Protein AF-A0A8E2DY77-F1 (afdb_monomer_lite)

InterPro domains:
  IPR009311 Interferon alpha-inducible protein IFI6/IFI27-like [PF06140] (133-188)
  IPR038213 IFI6/IFI27-like domain superfamily [G3DSA:6.10.110.10] (126-194)

pLDDT: mean 71.58, std 19.57, range [28.53, 94.88]

Radius of gyration: 19.12 Å; chains: 1; bounding box: 60×52×36 Å

Structure (mmCIF, N/CA/C/O backbone):
data_AF-A0A8E2DY77-F1
#
_entry.id   AF-A0A8E2DY77-F1
#
loop_
_atom_site.group_PDB
_atom_site.id
_atom_site.type_symbol
_atom_site.label_atom_id
_atom_site.label_alt_id
_atom_site.label_comp_id
_atom_site.label_asym_id
_atom_site.label_entity_id
_atom_site.label_seq_id
_atom_site.pdbx_PDB_ins_code
_atom_site.Cartn_x
_atom_site.Cartn_y
_atom_site.Cartn_z
_atom_site.occupancy
_atom_site.B_iso_or_equiv
_atom_site.auth_seq_id
_atom_site.auth_comp_id
_atom_site.auth_asym_id
_atom_site.auth_atom_id
_atom_site.pdbx_PDB_model_num
ATOM 1 N N . MET A 1 1 ? -25.805 0.397 11.098 1.00 33.66 1 MET A N 1
ATOM 2 C CA . MET A 1 1 ? -24.638 0.841 10.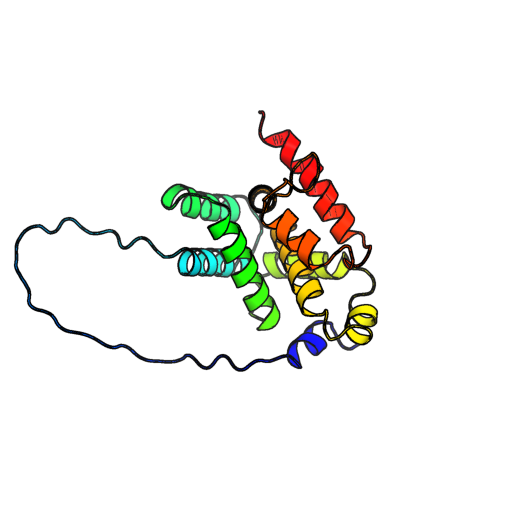315 1.00 33.66 1 MET A CA 1
ATOM 3 C C . MET A 1 1 ? -23.672 -0.316 10.321 1.00 33.66 1 MET A C 1
ATOM 5 O O . MET A 1 1 ? -22.969 -0.509 11.301 1.00 33.66 1 MET A O 1
ATOM 9 N N . THR A 1 2 ? -23.798 -1.162 9.309 1.00 37.53 2 THR A N 1
ATOM 10 C CA . THR A 1 2 ? -22.956 -2.335 9.079 1.00 37.53 2 THR A CA 1
ATOM 11 C C . THR A 1 2 ? -21.712 -1.793 8.395 1.00 37.53 2 THR A C 1
ATOM 13 O O . THR A 1 2 ? -21.824 -1.198 7.332 1.00 37.53 2 THR A O 1
ATOM 16 N N . THR A 1 3 ? -20.567 -1.849 9.060 1.00 46.88 3 THR A N 1
ATOM 17 C CA . THR A 1 3 ? -19.340 -1.231 8.545 1.00 46.88 3 THR A CA 1
ATOM 18 C C . THR A 1 3 ? -18.788 -2.075 7.398 1.00 46.88 3 THR A C 1
ATOM 20 O O . THR A 1 3 ? -19.007 -3.280 7.364 1.00 46.88 3 THR A O 1
ATOM 23 N N . PHE A 1 4 ? -18.028 -1.499 6.464 1.00 51.38 4 PHE A N 1
ATOM 24 C CA . PHE A 1 4 ? -17.348 -2.259 5.396 1.00 51.38 4 PHE A CA 1
ATOM 25 C C . PHE A 1 4 ? -16.535 -3.471 5.916 1.00 51.38 4 PHE A C 1
ATOM 27 O O . PHE A 1 4 ? -16.404 -4.482 5.229 1.00 51.38 4 PHE A O 1
ATOM 34 N N . SER A 1 5 ? -16.071 -3.413 7.171 1.00 53.25 5 SER A N 1
ATOM 35 C CA . SER A 1 5 ? -15.454 -4.542 7.884 1.00 53.25 5 SER A CA 1
ATOM 36 C C . SER A 1 5 ? -16.366 -5.775 7.984 1.00 53.25 5 SER A C 1
ATOM 38 O O . SER A 1 5 ? -15.890 -6.905 7.899 1.00 53.25 5 SER A O 1
ATOM 40 N N . ASP A 1 6 ? -17.676 -5.575 8.125 1.00 51.44 6 ASP A N 1
ATOM 41 C CA . ASP A 1 6 ? -18.674 -6.642 8.235 1.00 51.44 6 ASP A CA 1
ATOM 42 C C . ASP A 1 6 ? -18.898 -7.351 6.885 1.00 51.44 6 ASP A C 1
ATOM 44 O O . ASP A 1 6 ? -19.174 -8.550 6.849 1.00 51.44 6 ASP A O 1
ATOM 48 N N . PHE A 1 7 ? -18.715 -6.638 5.765 1.00 50.41 7 PHE A N 1
ATOM 49 C CA . PHE A 1 7 ? -18.768 -7.219 4.417 1.00 50.41 7 PHE A CA 1
ATOM 50 C C . PHE A 1 7 ? -17.548 -8.096 4.114 1.00 50.41 7 PHE A C 1
ATOM 52 O O . PHE A 1 7 ? -17.691 -9.157 3.505 1.00 50.41 7 PHE A O 1
ATOM 59 N N . LEU A 1 8 ? -16.356 -7.699 4.572 1.00 53.34 8 LEU A N 1
ATOM 60 C CA . LEU A 1 8 ? -15.131 -8.488 4.392 1.00 53.34 8 LEU A CA 1
ATOM 61 C C . LEU A 1 8 ? -15.169 -9.806 5.182 1.00 53.34 8 LEU A C 1
ATOM 63 O O . LEU A 1 8 ? -14.699 -10.832 4.690 1.00 53.34 8 LEU A O 1
ATOM 67 N N . SER A 1 9 ? -15.807 -9.806 6.358 1.00 49.22 9 SER A N 1
ATOM 68 C CA . SER A 1 9 ? -15.923 -10.981 7.234 1.00 49.22 9 SER A CA 1
ATOM 69 C C . SER A 1 9 ? -16.690 -12.159 6.602 1.00 49.22 9 SER A C 1
ATOM 71 O O . SER A 1 9 ? -16.440 -13.314 6.945 1.00 49.22 9 SER A O 1
ATOM 73 N N . CYS A 1 10 ? -17.576 -11.908 5.629 1.00 43.25 10 CYS A N 1
ATOM 74 C CA . CYS A 1 10 ? -18.311 -12.972 4.929 1.00 43.25 10 CYS A CA 1
ATOM 75 C C . CYS A 1 10 ? -17.492 -13.704 3.848 1.00 43.25 10 CYS A C 1
ATOM 77 O O . CYS A 1 10 ? -17.900 -14.781 3.414 1.00 43.25 10 CYS A O 1
ATOM 79 N N . CYS A 1 11 ? -16.341 -13.171 3.425 1.00 45.47 11 CYS A N 1
ATOM 80 C CA . CYS A 1 11 ? -15.548 -13.710 2.310 1.00 45.47 11 CYS A CA 1
ATOM 81 C C . CYS A 1 11 ? -14.351 -14.579 2.743 1.00 45.47 11 CYS A C 1
ATOM 83 O O . CYS A 1 11 ? -13.444 -14.817 1.945 1.00 45.47 11 CYS A O 1
ATOM 85 N N . CYS A 1 12 ? -14.327 -15.068 3.987 1.00 42.56 12 CYS A N 1
ATOM 86 C CA . CYS A 1 12 ? -13.217 -15.854 4.529 1.00 42.56 12 CYS A CA 1
ATOM 87 C C . CYS A 1 12 ? -12.990 -17.175 3.766 1.00 42.56 12 CYS A C 1
ATOM 89 O O . CYS A 1 12 ? -13.587 -18.211 4.068 1.00 42.56 12 CYS A O 1
ATOM 91 N N . ILE A 1 13 ? -12.044 -17.163 2.824 1.00 39.34 13 ILE A N 1
ATOM 92 C CA . ILE A 1 13 ? -11.328 -18.364 2.394 1.00 39.34 13 ILE A CA 1
ATOM 93 C C . ILE A 1 13 ? -10.355 -18.730 3.517 1.00 39.34 13 ILE A C 1
ATOM 95 O O . ILE A 1 13 ? -9.441 -17.985 3.856 1.00 39.34 13 ILE A O 1
ATOM 99 N N . ARG A 1 14 ? -10.589 -19.905 4.099 1.00 36.88 14 ARG A N 1
ATOM 100 C CA . ARG A 1 14 ? -9.765 -20.572 5.108 1.00 36.88 14 ARG A CA 1
ATOM 101 C C . ARG A 1 14 ? -8.331 -20.771 4.594 1.00 36.88 14 ARG A C 1
ATOM 103 O O . ARG A 1 14 ? -8.101 -21.680 3.800 1.00 36.88 14 ARG A O 1
ATOM 110 N N . SER A 1 15 ? -7.368 -19.978 5.066 1.00 32.72 15 SER A N 1
ATOM 111 C CA . SER A 1 15 ? -5.942 -20.309 4.958 1.00 32.72 15 SER A CA 1
ATOM 112 C C . SER A 1 15 ? -5.518 -21.101 6.195 1.00 32.72 15 SER A C 1
ATOM 114 O O . SER A 1 15 ? -5.228 -20.577 7.266 1.00 32.72 15 SER A O 1
ATOM 116 N N . ASP A 1 16 ? -5.537 -22.420 6.047 1.00 38.47 16 ASP A N 1
ATOM 117 C CA . ASP A 1 16 ? -4.880 -23.340 6.965 1.00 38.47 16 ASP A CA 1
ATOM 118 C C . ASP A 1 16 ? -3.404 -23.414 6.556 1.00 38.47 16 ASP A C 1
ATOM 120 O O . ASP A 1 16 ? -3.089 -23.994 5.517 1.00 38.47 16 ASP A O 1
ATOM 124 N N . GLN A 1 17 ? -2.499 -22.792 7.315 1.00 32.88 17 GLN A N 1
ATOM 125 C CA . GLN A 1 17 ? -1.094 -23.202 7.284 1.00 32.88 17 GLN A CA 1
ATOM 126 C C . GLN A 1 17 ? -0.360 -22.846 8.576 1.00 32.88 17 GLN A C 1
ATOM 128 O O . GLN A 1 17 ? 0.530 -22.003 8.635 1.00 32.88 17 GLN A O 1
ATOM 133 N N . SER A 1 18 ? -0.722 -23.577 9.629 1.00 31.59 18 SER A N 1
ATOM 134 C CA . SER A 1 18 ? 0.210 -23.883 10.708 1.00 31.59 18 SER A CA 1
ATOM 135 C C . SER A 1 18 ? 0.839 -25.253 10.452 1.00 31.59 18 SER A C 1
ATOM 137 O O . SER A 1 18 ? 0.143 -26.249 10.258 1.00 31.59 18 SER A O 1
ATOM 139 N N . SER A 1 19 ? 2.170 -25.290 10.537 1.00 34.38 19 SER A N 1
ATOM 140 C CA . SER A 1 19 ? 3.053 -26.460 10.647 1.00 34.38 19 SER A CA 1
ATOM 141 C C . SER A 1 19 ? 3.366 -27.264 9.370 1.00 34.38 19 SER A C 1
ATOM 143 O O . SER A 1 19 ? 2.538 -27.988 8.825 1.00 34.38 19 SER A O 1
ATOM 145 N N . ARG A 1 20 ? 4.650 -27.287 8.985 1.00 28.53 20 ARG A N 1
ATOM 146 C CA . ARG A 1 20 ? 5.575 -28.364 9.392 1.00 28.53 20 ARG A CA 1
ATOM 147 C C . ARG A 1 20 ? 6.992 -28.112 8.875 1.00 28.53 20 ARG A C 1
ATOM 149 O O . ARG A 1 20 ? 7.257 -28.138 7.678 1.00 28.53 20 ARG A O 1
ATOM 156 N N . LEU A 1 21 ? 7.896 -27.961 9.841 1.00 39.06 21 LEU A N 1
ATOM 157 C CA . LEU A 1 21 ? 9.303 -28.329 9.748 1.00 39.06 21 LEU A CA 1
ATOM 158 C C . LEU A 1 21 ? 9.450 -29.674 9.018 1.00 39.06 21 LEU A C 1
ATOM 160 O O . LEU A 1 21 ? 8.839 -30.666 9.415 1.00 39.06 21 LEU A O 1
ATOM 164 N N . SER A 1 22 ? 10.294 -29.716 7.993 1.00 33.00 22 SER A N 1
ATOM 165 C CA . SER A 1 22 ? 10.922 -30.958 7.554 1.00 33.00 22 SER A CA 1
ATOM 166 C C . SER A 1 22 ? 12.407 -30.695 7.390 1.00 33.00 22 SER A C 1
ATOM 168 O O . SER A 1 22 ? 12.883 -30.329 6.318 1.00 33.00 22 SER A O 1
ATOM 170 N N . GLU A 1 23 ? 13.131 -30.925 8.481 1.00 41.00 23 GLU A N 1
ATOM 171 C CA . GLU A 1 23 ? 14.551 -31.240 8.455 1.00 41.00 23 GLU A CA 1
ATOM 172 C C . GLU A 1 23 ? 14.805 -32.318 7.390 1.00 41.00 23 GLU A C 1
ATOM 174 O O . GLU A 1 23 ? 14.237 -33.412 7.432 1.00 41.00 23 GLU A O 1
ATOM 179 N N . LYS A 1 24 ? 15.670 -32.021 6.420 1.00 33.97 24 LYS A N 1
ATOM 180 C CA . LYS A 1 24 ? 16.384 -33.051 5.667 1.00 33.97 24 LYS A CA 1
ATOM 181 C C . LYS A 1 24 ? 17.874 -32.828 5.854 1.00 33.97 24 LYS A C 1
ATOM 183 O O . LYS A 1 24 ? 18.514 -32.031 5.183 1.00 33.97 24 LYS A O 1
ATOM 188 N N . HIS A 1 25 ? 18.365 -33.567 6.837 1.00 37.06 25 HIS A N 1
ATOM 189 C CA . HIS A 1 25 ? 19.749 -33.871 7.140 1.00 37.06 25 HIS A CA 1
ATOM 190 C C . HIS A 1 25 ? 20.541 -34.240 5.872 1.00 37.06 25 HIS A C 1
ATOM 192 O O . HIS A 1 25 ? 20.215 -35.230 5.213 1.00 37.06 25 HIS A O 1
ATOM 198 N N . LEU A 1 26 ? 21.608 -33.494 5.557 1.00 29.50 26 LEU A N 1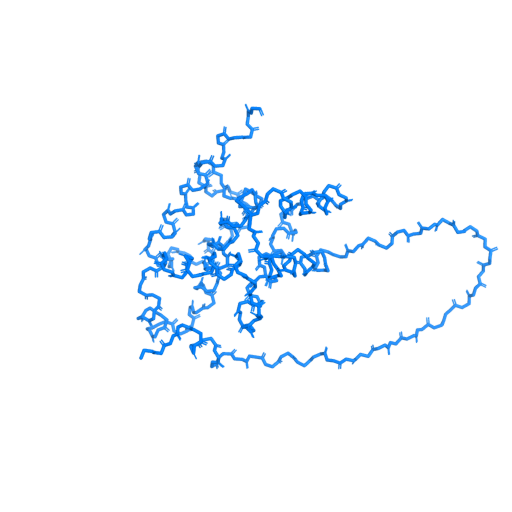
ATOM 199 C CA . LEU A 1 26 ? 22.654 -33.980 4.658 1.00 29.50 26 LEU A CA 1
ATOM 200 C C . LEU A 1 26 ? 24.052 -33.490 5.077 1.00 29.50 26 LEU A C 1
ATOM 202 O O . LEU A 1 26 ? 24.379 -32.313 4.990 1.00 29.50 26 LEU A O 1
ATOM 206 N N . SER A 1 27 ? 24.825 -34.467 5.559 1.00 34.84 27 SER A N 1
ATOM 207 C CA . SER A 1 27 ? 26.284 -34.602 5.687 1.00 34.84 27 SER A CA 1
ATOM 208 C C . SER A 1 27 ? 27.171 -33.357 5.523 1.00 34.84 27 SER A C 1
ATOM 210 O O . SER A 1 27 ? 27.363 -32.833 4.429 1.00 34.84 27 SER A O 1
ATOM 212 N N . ILE A 1 28 ? 27.838 -33.007 6.624 1.00 35.06 28 ILE A N 1
ATOM 213 C CA . ILE A 1 28 ? 28.870 -31.972 6.758 1.00 35.06 28 ILE A CA 1
ATOM 214 C C . ILE A 1 28 ? 30.117 -32.320 5.927 1.00 35.06 28 ILE A C 1
ATOM 216 O O . ILE A 1 28 ? 30.653 -33.422 6.041 1.00 35.06 28 ILE A O 1
ATOM 220 N N . ASN A 1 29 ? 30.624 -31.347 5.166 1.00 42.94 29 ASN A N 1
ATOM 221 C CA . ASN A 1 29 ? 31.997 -31.316 4.657 1.00 42.94 29 ASN A CA 1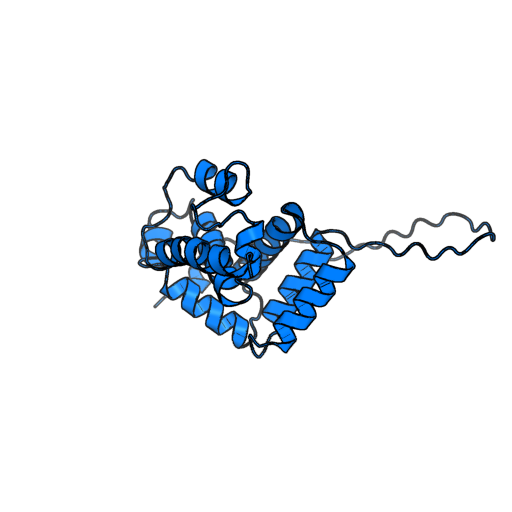
ATOM 222 C C . ASN A 1 29 ? 32.628 -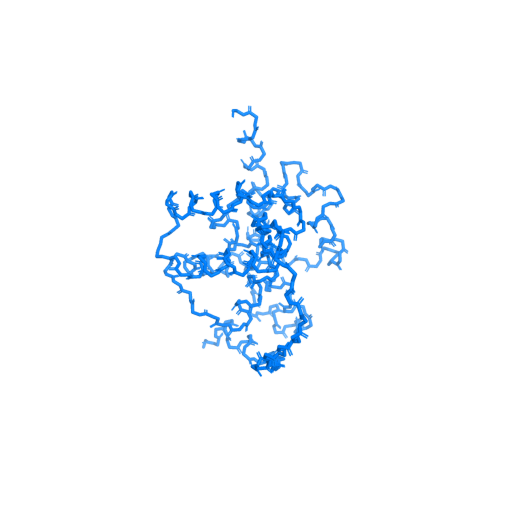29.978 5.111 1.00 42.94 29 ASN A C 1
ATOM 224 O O . ASN A 1 29 ? 32.084 -28.926 4.767 1.00 42.94 29 ASN A O 1
ATOM 228 N N . PRO A 1 30 ? 33.690 -29.959 5.942 1.00 49.06 30 PRO A N 1
ATOM 229 C CA . PRO A 1 30 ? 34.173 -28.733 6.566 1.00 49.06 30 PRO A CA 1
ATOM 230 C C . PRO A 1 30 ? 35.216 -28.061 5.668 1.00 49.06 30 PRO A C 1
ATOM 232 O O . PRO A 1 30 ? 36.402 -28.373 5.723 1.00 49.06 30 PRO A O 1
ATOM 235 N N . GLY A 1 31 ? 34.782 -27.121 4.834 1.00 40.44 31 GLY A N 1
ATOM 236 C CA . GLY A 1 31 ? 35.699 -26.319 4.029 1.00 40.44 31 GLY A CA 1
ATOM 237 C C . GLY A 1 31 ? 34.995 -25.141 3.372 1.00 40.44 31 GLY A C 1
ATOM 238 O O . GLY A 1 31 ? 34.256 -25.338 2.417 1.00 40.44 31 GLY A O 1
ATOM 239 N N . HIS A 1 32 ? 35.281 -23.937 3.877 1.00 34.97 32 HIS A N 1
ATOM 240 C CA . HIS A 1 32 ? 34.780 -22.622 3.444 1.00 34.97 32 HIS A CA 1
ATOM 241 C C . HIS A 1 32 ? 33.376 -22.231 3.932 1.00 34.97 32 HIS A C 1
ATOM 243 O O . HIS A 1 32 ? 32.389 -22.326 3.211 1.00 34.97 32 HIS A O 1
ATOM 249 N N . TYR A 1 33 ? 33.302 -21.652 5.134 1.00 35.53 33 TYR A N 1
ATOM 250 C CA . TYR A 1 33 ? 32.199 -20.762 5.508 1.00 35.53 33 TYR A CA 1
ATOM 251 C C . TYR A 1 33 ? 32.374 -19.408 4.799 1.00 35.53 33 TYR A C 1
ATOM 253 O O . TYR A 1 33 ? 32.808 -18.420 5.382 1.00 35.53 33 TYR A O 1
ATOM 261 N N . ALA A 1 34 ? 32.026 -19.351 3.516 1.00 39.44 34 ALA A N 1
ATOM 262 C CA . ALA A 1 34 ? 31.434 -18.122 3.010 1.00 39.44 34 ALA A CA 1
ATOM 263 C C . ALA A 1 34 ? 30.009 -18.097 3.571 1.00 39.44 34 ALA A C 1
ATOM 265 O O . ALA A 1 34 ? 29.226 -19.007 3.302 1.00 39.44 34 ALA A O 1
ATOM 266 N N . THR A 1 35 ? 29.686 -17.122 4.416 1.00 37.53 35 THR A N 1
ATOM 267 C CA . THR A 1 35 ? 28.312 -16.907 4.874 1.00 37.53 35 THR A CA 1
ATOM 268 C C . THR A 1 35 ? 27.453 -16.627 3.644 1.00 37.53 35 THR A C 1
ATOM 270 O O . THR A 1 35 ? 27.500 -15.525 3.101 1.00 37.53 35 THR A O 1
ATOM 273 N N . TYR A 1 36 ? 26.709 -17.625 3.167 1.00 37.38 36 TYR A N 1
ATOM 274 C CA . TYR A 1 36 ? 25.617 -17.397 2.232 1.00 37.38 36 TYR A CA 1
ATOM 275 C C . TYR A 1 36 ? 24.595 -16.571 3.012 1.00 37.38 36 TYR A C 1
ATOM 277 O O . TYR A 1 36 ? 23.922 -17.102 3.894 1.00 37.38 36 TYR A O 1
ATOM 285 N N . GLN A 1 37 ? 24.571 -15.251 2.797 1.00 45.44 37 GLN A N 1
ATOM 286 C CA . GLN A 1 37 ? 23.423 -14.469 3.229 1.00 45.44 37 GLN A CA 1
ATOM 287 C C . GLN A 1 37 ? 22.247 -15.021 2.437 1.00 45.44 37 GLN A C 1
ATOM 289 O O . GLN A 1 37 ? 22.172 -14.839 1.225 1.00 45.44 37 GLN A O 1
ATOM 294 N N . ASP A 1 38 ? 21.393 -15.774 3.121 1.00 57.38 38 ASP A N 1
ATOM 295 C CA . ASP A 1 38 ? 20.106 -16.173 2.586 1.00 57.38 38 ASP A CA 1
ATOM 296 C C . ASP A 1 38 ? 19.343 -14.879 2.294 1.00 57.38 38 ASP A C 1
ATOM 298 O O . ASP A 1 38 ? 19.005 -14.117 3.205 1.00 57.38 38 ASP A O 1
ATOM 302 N N . HIS A 1 39 ? 19.225 -14.536 1.014 1.00 65.25 39 HIS A N 1
ATOM 303 C CA . HIS A 1 39 ? 18.515 -13.334 0.615 1.00 65.25 39 HIS A CA 1
ATOM 304 C C . HIS A 1 39 ? 17.020 -13.621 0.773 1.00 65.25 39 HIS A C 1
ATOM 306 O O . HIS A 1 39 ? 16.530 -14.545 0.119 1.00 65.25 39 HIS A O 1
ATOM 312 N N . PRO A 1 40 ? 16.286 -12.851 1.599 1.00 77.00 40 PRO A N 1
ATOM 313 C CA . PRO A 1 40 ? 14.863 -13.072 1.786 1.00 77.00 40 PRO A CA 1
ATOM 314 C C . PRO A 1 40 ? 14.148 -12.993 0.439 1.00 77.00 40 PRO A C 1
ATOM 316 O O . PRO A 1 40 ? 14.443 -12.143 -0.410 1.00 77.00 40 PRO A O 1
ATOM 319 N N . SER A 1 41 ? 13.186 -13.885 0.239 1.00 86.00 41 SER A N 1
ATOM 320 C CA . SER A 1 41 ? 12.310 -13.836 -0.919 1.00 86.00 41 SER A CA 1
ATOM 321 C C . SER A 1 41 ? 11.513 -12.527 -0.927 1.00 86.00 41 SER A C 1
ATOM 323 O O . SER A 1 41 ? 11.262 -11.899 0.102 1.00 86.00 41 SER A O 1
ATOM 325 N N . LYS A 1 42 ? 11.037 -12.115 -2.106 1.00 86.56 42 LYS A N 1
ATOM 326 C CA . LYS A 1 42 ? 10.188 -10.917 -2.234 1.00 86.56 42 LYS A CA 1
ATOM 327 C C . LYS A 1 42 ? 8.908 -10.980 -1.394 1.00 86.56 42 LYS A C 1
ATOM 329 O O . LYS A 1 42 ? 8.403 -9.933 -1.014 1.00 86.56 42 LYS A O 1
ATOM 334 N N . ALA A 1 43 ? 8.387 -12.183 -1.138 1.00 87.44 43 ALA A N 1
ATOM 335 C CA . ALA A 1 43 ? 7.206 -12.382 -0.305 1.00 87.44 43 ALA A CA 1
ATOM 336 C C . ALA A 1 43 ? 7.542 -12.103 1.164 1.00 87.44 43 ALA A C 1
ATOM 338 O O . ALA A 1 43 ? 6.897 -11.269 1.783 1.00 87.44 43 ALA A O 1
ATOM 339 N N . GLU A 1 44 ? 8.633 -12.679 1.671 1.00 88.81 44 GLU A N 1
ATOM 340 C CA . GLU A 1 44 ? 9.101 -12.418 3.039 1.00 88.81 44 GLU A CA 1
ATOM 341 C C . GLU A 1 44 ? 9.464 -10.946 3.248 1.00 88.81 44 GLU A C 1
ATOM 343 O O . GLU A 1 44 ? 9.245 -10.390 4.324 1.00 88.81 44 GLU A O 1
ATOM 348 N N . LEU A 1 45 ? 10.021 -10.294 2.226 1.00 89.38 45 LEU A N 1
ATOM 349 C CA . LEU A 1 45 ? 10.317 -8.867 2.276 1.00 89.38 45 LEU A CA 1
ATOM 350 C C . LEU A 1 45 ? 9.039 -8.016 2.268 1.00 89.38 45 LEU A C 1
ATOM 352 O O . LEU A 1 45 ? 8.953 -7.028 2.995 1.00 89.38 45 LEU A O 1
ATOM 356 N N . ALA A 1 46 ? 8.042 -8.404 1.471 1.00 91.12 46 ALA A N 1
ATOM 357 C CA . ALA A 1 46 ? 6.740 -7.753 1.448 1.00 91.12 46 ALA A CA 1
ATOM 358 C C . ALA A 1 46 ? 6.018 -7.877 2.796 1.00 91.12 46 ALA A C 1
ATOM 360 O O . ALA A 1 46 ? 5.544 -6.867 3.312 1.00 91.12 46 ALA A O 1
ATOM 361 N N . ASP A 1 47 ? 6.017 -9.066 3.397 1.00 92.00 47 ASP A N 1
ATOM 362 C CA . ASP A 1 47 ? 5.413 -9.313 4.708 1.00 92.00 47 ASP A CA 1
ATOM 363 C C . ASP A 1 47 ? 6.098 -8.485 5.800 1.00 92.00 47 ASP A C 1
ATOM 365 O O . ASP A 1 47 ? 5.430 -7.867 6.625 1.00 92.00 47 ASP A O 1
ATOM 369 N N . GLN A 1 48 ? 7.432 -8.376 5.771 1.00 91.12 48 GLN A N 1
ATOM 370 C CA . GLN A 1 48 ? 8.175 -7.507 6.692 1.00 91.12 48 GLN A CA 1
ATOM 371 C C . GLN A 1 48 ? 7.797 -6.029 6.540 1.00 91.12 48 GLN A C 1
ATOM 373 O O . GLN A 1 48 ? 7.638 -5.322 7.538 1.00 91.12 48 GLN A O 1
ATOM 378 N N . ILE A 1 49 ? 7.655 -5.547 5.302 1.00 91.56 49 ILE A N 1
ATOM 379 C CA . ILE A 1 49 ? 7.233 -4.170 5.022 1.00 91.56 49 ILE A CA 1
ATOM 380 C C . ILE A 1 49 ? 5.808 -3.941 5.531 1.00 91.56 49 ILE A C 1
ATOM 382 O O . ILE A 1 49 ? 5.563 -2.956 6.227 1.00 91.56 49 ILE A O 1
ATOM 386 N N . VAL A 1 50 ? 4.878 -4.848 5.229 1.00 94.06 50 VAL A N 1
ATOM 387 C CA . VAL A 1 50 ? 3.481 -4.739 5.666 1.00 94.06 50 VAL A CA 1
ATOM 388 C C . VAL A 1 50 ? 3.373 -4.815 7.185 1.00 94.06 50 VAL A C 1
ATOM 390 O O . VAL A 1 50 ? 2.681 -3.986 7.764 1.00 94.06 50 VAL A O 1
ATOM 393 N N . ALA A 1 51 ? 4.130 -5.687 7.851 1.00 93.19 51 ALA A N 1
ATOM 394 C CA . ALA A 1 51 ? 4.175 -5.748 9.310 1.00 93.19 51 ALA A CA 1
ATOM 395 C C . ALA A 1 51 ? 4.640 -4.420 9.934 1.00 93.19 51 ALA A C 1
ATOM 397 O O . ALA A 1 51 ? 4.046 -3.949 10.904 1.00 93.19 51 ALA A O 1
ATOM 398 N N . LYS A 1 52 ? 5.658 -3.767 9.354 1.00 93.19 52 LYS A N 1
ATOM 399 C CA . LYS A 1 52 ? 6.105 -2.431 9.793 1.00 93.19 52 LYS A CA 1
ATOM 400 C C . LYS A 1 52 ? 5.023 -1.370 9.589 1.00 93.19 52 LYS A C 1
ATOM 402 O O . LYS A 1 52 ? 4.850 -0.514 10.452 1.00 93.19 52 LYS A O 1
ATOM 407 N N . LEU A 1 53 ? 4.299 -1.415 8.468 1.00 92.88 53 LEU A N 1
ATOM 408 C CA . LEU A 1 53 ? 3.185 -0.500 8.201 1.00 92.88 53 LEU A CA 1
ATOM 409 C C . LEU A 1 53 ? 2.040 -0.719 9.196 1.00 92.88 53 LEU A C 1
ATOM 411 O O . LEU A 1 53 ? 1.580 0.247 9.800 1.00 92.88 53 LEU A O 1
ATOM 415 N N . LEU A 1 54 ? 1.627 -1.972 9.406 1.00 92.06 54 LEU A N 1
ATOM 416 C CA . LEU A 1 54 ? 0.580 -2.355 10.351 1.00 92.06 54 LEU A CA 1
ATOM 417 C C . LEU A 1 54 ? 0.932 -1.925 11.775 1.00 92.06 54 LEU A C 1
ATOM 419 O O . LEU A 1 54 ? 0.091 -1.345 12.443 1.00 92.06 54 LEU A O 1
ATOM 423 N N . ALA A 1 55 ? 2.171 -2.121 12.226 1.00 92.62 55 ALA A N 1
ATOM 424 C CA . ALA A 1 55 ? 2.587 -1.770 13.585 1.00 92.62 55 ALA A CA 1
ATOM 425 C C . ALA A 1 55 ? 2.848 -0.266 13.806 1.00 92.62 55 ALA A C 1
ATOM 427 O O . ALA A 1 55 ? 3.124 0.149 14.931 1.00 92.62 55 ALA A O 1
ATOM 428 N N . ALA A 1 56 ? 2.813 0.567 12.762 1.00 91.75 56 ALA A N 1
ATOM 429 C CA . ALA A 1 56 ? 3.257 1.951 12.866 1.00 91.75 56 ALA A CA 1
ATOM 430 C C . ALA A 1 56 ? 2.317 2.830 13.714 1.00 91.75 56 ALA A C 1
ATOM 432 O O . ALA A 1 56 ? 1.155 3.071 13.368 1.00 91.75 56 ALA A O 1
ATOM 433 N N . ASP A 1 57 ? 2.876 3.437 14.764 1.00 88.44 57 ASP A N 1
ATOM 434 C CA . ASP A 1 57 ? 2.207 4.487 15.540 1.00 88.44 57 ASP A CA 1
ATOM 435 C C . ASP A 1 57 ? 2.022 5.773 14.730 1.00 88.44 57 ASP A C 1
ATOM 437 O O . ASP A 1 57 ? 1.003 6.460 14.837 1.00 88.44 57 ASP A O 1
ATOM 441 N N . LYS A 1 58 ? 3.024 6.124 13.917 1.00 87.81 58 LYS A N 1
ATOM 442 C CA . LYS A 1 58 ? 3.061 7.350 13.112 1.00 87.81 58 LYS A CA 1
ATOM 443 C C . LYS A 1 58 ? 3.629 7.070 11.728 1.00 87.81 58 LYS A C 1
ATOM 445 O O . LYS A 1 58 ? 4.571 6.302 11.574 1.00 87.81 58 LYS A O 1
ATOM 450 N N . ASN A 1 59 ? 3.084 7.757 10.726 1.00 86.69 59 ASN A N 1
ATOM 451 C CA . ASN A 1 59 ? 3.671 7.816 9.392 1.00 86.69 59 ASN A CA 1
ATOM 452 C C . ASN A 1 59 ? 4.678 8.975 9.327 1.00 86.69 59 ASN A C 1
ATOM 454 O O . ASN A 1 59 ? 4.357 10.062 8.843 1.00 86.69 59 ASN A O 1
ATOM 458 N N . ASP A 1 60 ? 5.854 8.775 9.917 1.00 85.81 60 ASP A N 1
ATOM 459 C CA . ASP A 1 60 ? 6.883 9.803 10.062 1.00 85.81 60 ASP A CA 1
ATOM 460 C C . ASP A 1 60 ? 8.186 9.460 9.318 1.00 85.81 60 ASP A C 1
ATOM 462 O O . ASP A 1 60 ? 8.302 8.465 8.596 1.00 85.81 60 ASP A O 1
ATOM 466 N N . ALA A 1 61 ? 9.184 10.336 9.455 1.00 85.25 61 ALA A N 1
ATOM 467 C CA . ALA A 1 61 ? 10.475 10.162 8.802 1.00 85.25 61 ALA A CA 1
ATOM 468 C C . ALA A 1 61 ? 11.228 8.907 9.278 1.00 85.25 61 ALA A C 1
ATOM 470 O O . ALA A 1 61 ? 12.049 8.397 8.519 1.00 85.25 61 ALA A O 1
ATOM 471 N N . ILE A 1 62 ? 10.950 8.403 10.488 1.00 86.56 62 ILE A N 1
ATOM 472 C CA . ILE A 1 62 ? 11.597 7.204 11.033 1.00 86.56 62 ILE A CA 1
ATOM 473 C C . ILE A 1 62 ? 11.061 5.978 10.306 1.00 86.56 62 ILE A C 1
ATOM 475 O O . ILE A 1 62 ? 11.852 5.212 9.760 1.00 86.56 62 ILE A O 1
ATOM 479 N N . LEU A 1 63 ? 9.732 5.846 10.216 1.00 87.94 63 LEU A N 1
ATOM 480 C CA . LEU A 1 63 ? 9.108 4.773 9.441 1.00 87.94 63 LEU A CA 1
ATOM 481 C C . LEU A 1 63 ? 9.600 4.806 7.990 1.00 87.94 63 LEU A C 1
ATOM 483 O O . LEU A 1 63 ? 10.007 3.786 7.439 1.00 87.94 63 LEU A O 1
ATOM 487 N N . LYS A 1 64 ? 9.632 5.996 7.379 1.00 85.31 64 LYS A N 1
ATOM 488 C CA . LYS A 1 64 ? 10.127 6.154 6.010 1.00 85.31 64 LYS A CA 1
ATOM 489 C C . LYS A 1 64 ? 11.585 5.703 5.868 1.00 85.31 64 LYS A C 1
ATOM 491 O O . LYS A 1 64 ? 11.892 4.992 4.915 1.00 85.31 64 LYS A O 1
ATOM 496 N N . ALA A 1 65 ? 12.466 6.104 6.782 1.00 83.88 65 ALA A N 1
ATOM 497 C CA . ALA A 1 65 ? 13.881 5.743 6.738 1.00 83.88 65 ALA A CA 1
ATOM 498 C C . ALA A 1 65 ? 14.105 4.237 6.947 1.00 83.88 65 ALA A C 1
ATOM 500 O O . ALA A 1 65 ? 14.931 3.649 6.256 1.00 83.88 65 ALA A O 1
ATOM 501 N N . ASP A 1 66 ? 13.350 3.603 7.845 1.00 85.62 66 ASP A N 1
ATOM 502 C CA . ASP A 1 66 ? 13.409 2.158 8.095 1.00 85.62 66 ASP A CA 1
ATOM 503 C C . ASP A 1 66 ? 12.961 1.350 6.864 1.00 85.62 66 ASP A C 1
ATOM 505 O O . ASP A 1 66 ? 13.655 0.431 6.412 1.00 85.62 66 ASP A O 1
ATOM 509 N N . LEU A 1 67 ? 11.856 1.766 6.236 1.00 86.81 67 LEU A N 1
ATOM 510 C CA . LEU A 1 67 ? 11.410 1.193 4.967 1.00 86.81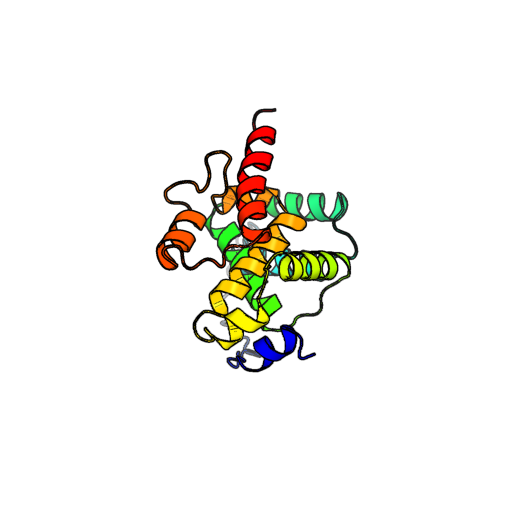 67 LEU A CA 1
ATOM 511 C C . LEU A 1 67 ? 12.469 1.394 3.875 1.00 86.81 67 LEU A C 1
ATOM 513 O O . LEU A 1 67 ? 12.860 0.435 3.218 1.00 86.81 67 LEU A O 1
ATOM 517 N N . GLN A 1 68 ? 13.006 2.606 3.714 1.00 81.25 68 GLN A N 1
ATOM 518 C CA . GLN A 1 68 ? 14.050 2.888 2.721 1.00 81.25 68 GLN A CA 1
ATOM 519 C C . GLN A 1 68 ? 15.344 2.099 2.965 1.00 81.25 68 GLN A C 1
ATOM 521 O O . GLN A 1 68 ? 15.963 1.653 2.004 1.00 81.25 68 GLN A O 1
ATOM 526 N N . SER A 1 69 ? 15.737 1.886 4.221 1.00 82.31 69 SER A N 1
ATOM 527 C CA . SER A 1 69 ? 16.906 1.079 4.593 1.00 82.31 69 SER A CA 1
ATOM 528 C C . SER A 1 69 ? 16.726 -0.389 4.201 1.00 82.31 69 SER A C 1
ATOM 530 O O . SER A 1 69 ? 17.591 -0.982 3.549 1.00 82.31 69 SER A O 1
ATOM 532 N N . THR A 1 70 ? 15.553 -0.949 4.509 1.00 79.88 70 THR A N 1
ATOM 533 C CA . THR A 1 70 ? 15.170 -2.313 4.114 1.00 79.88 70 THR A CA 1
ATOM 534 C C . THR A 1 70 ? 15.305 -2.487 2.598 1.00 79.88 70 THR A C 1
ATOM 536 O O . THR A 1 70 ? 15.843 -3.470 2.101 1.00 79.88 70 THR A O 1
ATOM 539 N N . ILE A 1 71 ? 14.903 -1.469 1.850 1.00 72.94 71 ILE A N 1
ATOM 540 C CA . ILE A 1 71 ? 14.908 -1.472 0.389 1.00 72.94 71 ILE A CA 1
ATOM 541 C C . ILE A 1 71 ? 16.300 -1.301 -0.192 1.00 72.94 71 ILE A C 1
ATOM 543 O O . ILE A 1 71 ? 16.654 -1.990 -1.143 1.00 72.94 71 ILE A O 1
ATOM 547 N N . HIS A 1 72 ? 17.096 -0.392 0.367 1.00 74.75 72 HIS A N 1
ATOM 548 C CA . HIS A 1 72 ? 18.466 -0.176 -0.085 1.00 74.75 72 HIS A CA 1
ATOM 549 C C . HIS A 1 72 ? 19.309 -1.448 0.071 1.00 74.75 72 HIS A C 1
ATOM 551 O O . HIS A 1 72 ? 20.212 -1.694 -0.721 1.00 74.75 72 HIS A O 1
ATOM 557 N N . THR A 1 73 ? 18.966 -2.276 1.059 1.00 76.69 73 THR A N 1
ATOM 558 C CA . THR A 1 73 ? 19.635 -3.549 1.338 1.00 76.69 73 THR A CA 1
ATOM 559 C C . THR A 1 73 ? 19.356 -4.617 0.275 1.00 76.69 73 THR A C 1
ATOM 561 O O . THR A 1 73 ? 20.271 -5.343 -0.105 1.00 76.69 73 THR A O 1
ATOM 564 N N . TYR A 1 74 ? 18.116 -4.722 -0.218 1.00 73.56 74 TYR A N 1
ATOM 565 C CA . TYR A 1 74 ? 17.687 -5.840 -1.078 1.00 73.56 74 TYR A CA 1
ATOM 566 C C . TYR A 1 74 ? 17.346 -5.444 -2.525 1.00 73.56 74 TYR A C 1
ATOM 568 O O . TYR A 1 74 ? 17.176 -6.314 -3.378 1.00 73.56 74 TYR A O 1
ATOM 576 N N . GLY A 1 75 ? 17.292 -4.144 -2.819 1.00 68.50 75 GLY A N 1
ATOM 577 C CA . GLY A 1 75 ? 16.946 -3.596 -4.127 1.00 68.50 75 GLY A CA 1
ATOM 578 C C . GLY A 1 75 ? 15.438 -3.502 -4.364 1.00 68.50 75 GLY A C 1
ATOM 579 O O . GLY A 1 75 ? 14.645 -4.294 -3.856 1.00 68.50 75 GLY A O 1
ATOM 580 N N . TRP A 1 76 ? 15.034 -2.510 -5.163 1.00 74.50 76 TRP A N 1
ATOM 581 C CA . TRP A 1 76 ? 13.636 -2.287 -5.520 1.00 74.50 76 TRP A CA 1
ATOM 582 C C . TRP A 1 76 ? 13.356 -2.640 -6.984 1.00 74.50 76 TRP A C 1
ATOM 584 O O . TRP A 1 76 ? 14.139 -2.292 -7.865 1.00 74.50 76 TRP A O 1
ATOM 594 N N . TYR A 1 77 ? 12.232 -3.312 -7.239 1.00 74.25 77 TYR A N 1
ATOM 595 C CA . TYR A 1 77 ? 11.737 -3.643 -8.578 1.00 74.25 77 TYR A CA 1
ATOM 596 C C . TYR A 1 77 ? 10.222 -3.899 -8.543 1.00 74.25 77 TYR A C 1
ATOM 598 O O . TYR A 1 77 ? 9.664 -4.208 -7.488 1.00 74.25 77 TYR A O 1
ATOM 606 N N . ASP A 1 78 ? 9.553 -3.811 -9.694 1.00 77.75 78 ASP A N 1
ATOM 607 C CA . ASP A 1 78 ? 8.088 -3.892 -9.846 1.00 77.75 78 ASP A CA 1
ATOM 608 C C . ASP A 1 78 ? 7.471 -5.121 -9.158 1.00 77.75 78 ASP A C 1
ATOM 610 O O . ASP A 1 78 ? 6.403 -5.055 -8.550 1.00 77.75 78 ASP A O 1
ATOM 614 N N . GLY A 1 79 ? 8.185 -6.250 -9.192 1.00 83.06 79 GLY A N 1
ATOM 615 C CA . GLY A 1 79 ? 7.760 -7.491 -8.549 1.00 83.06 79 GLY A CA 1
ATOM 616 C C . GLY A 1 79 ? 7.694 -7.416 -7.020 1.00 83.06 79 GLY A C 1
ATOM 617 O O . GLY A 1 79 ? 6.851 -8.090 -6.430 1.00 83.06 79 GLY A O 1
ATOM 618 N N . LEU A 1 80 ? 8.538 -6.604 -6.376 1.00 87.12 80 LEU A N 1
ATOM 619 C CA . LEU A 1 80 ? 8.469 -6.352 -4.935 1.00 87.12 80 LEU A CA 1
ATOM 620 C C . LEU A 1 80 ? 7.321 -5.395 -4.597 1.00 87.12 80 LEU A C 1
ATOM 622 O O . LEU A 1 80 ? 6.591 -5.641 -3.642 1.00 87.12 80 LEU A O 1
ATOM 626 N N . ALA A 1 81 ? 7.103 -4.353 -5.405 1.00 88.00 81 ALA A N 1
ATOM 627 C CA . ALA A 1 81 ? 5.979 -3.434 -5.216 1.00 88.00 81 ALA A CA 1
ATOM 628 C C . ALA A 1 81 ? 4.628 -4.160 -5.306 1.00 88.00 81 ALA A C 1
ATOM 630 O O . ALA A 1 81 ? 3.765 -3.987 -4.445 1.00 88.00 81 ALA A O 1
ATOM 631 N N . ALA A 1 82 ? 4.477 -5.037 -6.302 1.00 88.75 82 ALA A N 1
ATOM 632 C CA . ALA A 1 82 ? 3.298 -5.883 -6.445 1.00 88.75 82 ALA A CA 1
ATOM 633 C C . ALA A 1 82 ? 3.133 -6.860 -5.266 1.00 88.75 82 ALA A C 1
ATOM 635 O O . ALA A 1 82 ? 2.012 -7.087 -4.815 1.00 88.75 82 ALA A O 1
ATOM 636 N N . ALA A 1 83 ? 4.233 -7.413 -4.740 1.00 91.06 83 ALA A N 1
ATOM 637 C CA . ALA A 1 83 ? 4.195 -8.292 -3.570 1.00 91.06 83 ALA A CA 1
ATOM 638 C C . ALA A 1 83 ? 3.761 -7.544 -2.298 1.00 91.06 83 ALA A C 1
ATOM 640 O O . ALA A 1 83 ? 2.930 -8.059 -1.557 1.00 91.06 83 ALA A O 1
ATOM 641 N N . VAL A 1 84 ? 4.250 -6.317 -2.077 1.00 92.62 84 VAL A N 1
ATOM 642 C CA . VAL A 1 84 ? 3.822 -5.459 -0.955 1.00 92.62 84 VAL A CA 1
ATOM 643 C C . VAL A 1 84 ? 2.334 -5.140 -1.046 1.00 92.62 84 VAL A C 1
ATOM 645 O O . VAL A 1 84 ? 1.627 -5.247 -0.047 1.00 92.62 84 VAL A O 1
ATOM 648 N N . LEU A 1 85 ? 1.838 -4.793 -2.236 1.00 92.69 85 LEU A N 1
ATOM 649 C CA . LEU A 1 85 ? 0.409 -4.561 -2.434 1.00 92.69 85 LEU A CA 1
ATOM 650 C C . LEU A 1 85 ? -0.413 -5.823 -2.135 1.00 92.69 85 LEU A C 1
ATOM 652 O O . LEU A 1 85 ? -1.400 -5.739 -1.411 1.00 92.69 85 LEU A O 1
ATOM 656 N N . ALA A 1 86 ? 0.011 -6.990 -2.626 1.00 92.50 86 ALA A N 1
ATOM 657 C CA . ALA A 1 86 ? -0.682 -8.253 -2.373 1.00 92.50 86 ALA A CA 1
ATOM 658 C C . ALA A 1 86 ? -0.702 -8.631 -0.880 1.00 92.50 86 ALA A C 1
ATOM 660 O O . ALA A 1 86 ? -1.740 -9.043 -0.362 1.00 92.50 86 ALA A O 1
ATOM 661 N N . ALA A 1 87 ? 0.421 -8.456 -0.178 1.00 93.56 87 ALA A N 1
ATOM 662 C CA . ALA A 1 87 ? 0.502 -8.673 1.265 1.00 93.56 87 ALA A CA 1
ATOM 663 C C . ALA A 1 87 ? -0.428 -7.710 2.025 1.00 93.56 87 ALA A C 1
ATOM 665 O O . ALA A 1 87 ? -1.155 -8.129 2.924 1.00 93.56 87 ALA A O 1
ATOM 666 N N . LEU A 1 88 ? -0.497 -6.442 1.606 1.00 94.88 88 LEU A N 1
ATOM 667 C CA . LEU A 1 88 ? -1.383 -5.451 2.214 1.00 94.88 88 LEU A CA 1
ATOM 668 C C . LEU A 1 88 ? -2.865 -5.773 1.991 1.00 94.88 88 LEU A C 1
ATOM 670 O O . LEU A 1 88 ? -3.666 -5.669 2.916 1.00 94.88 88 LEU A O 1
ATOM 674 N N . GLU A 1 89 ? -3.243 -6.185 0.780 1.00 93.00 89 GLU A N 1
ATOM 675 C CA . GLU A 1 89 ? -4.608 -6.633 0.498 1.00 93.00 89 GLU A CA 1
ATOM 676 C C . GLU A 1 89 ? -5.010 -7.814 1.381 1.00 93.00 89 GLU A C 1
ATOM 678 O O . GLU A 1 89 ? -6.144 -7.864 1.857 1.00 93.00 89 GLU A O 1
ATOM 683 N N . ASN A 1 90 ? -4.098 -8.766 1.591 1.00 92.62 90 ASN A N 1
ATOM 684 C CA . ASN A 1 90 ? -4.347 -9.912 2.457 1.00 92.62 90 ASN A CA 1
ATOM 685 C C . ASN A 1 90 ? -4.532 -9.478 3.912 1.00 92.62 90 ASN A C 1
ATOM 687 O O . ASN A 1 90 ? -5.521 -9.881 4.518 1.00 92.62 90 ASN A O 1
ATOM 691 N N . ALA A 1 91 ? -3.675 -8.599 4.434 1.00 92.19 91 ALA A N 1
ATOM 692 C CA . ALA A 1 91 ? -3.815 -8.071 5.790 1.00 92.19 91 ALA A CA 1
ATOM 693 C C . ALA A 1 91 ? -5.165 -7.358 6.003 1.00 92.19 91 ALA A C 1
ATOM 695 O O . ALA A 1 91 ? -5.837 -7.566 7.013 1.00 92.19 91 ALA A O 1
ATOM 696 N N . ILE A 1 92 ? -5.616 -6.571 5.017 1.00 90.44 92 ILE A N 1
ATOM 697 C CA . ILE A 1 92 ? -6.930 -5.908 5.053 1.00 90.44 92 ILE A CA 1
ATOM 698 C C . ILE A 1 92 ? -8.070 -6.936 5.031 1.00 90.44 92 ILE A C 1
ATOM 700 O O . ILE A 1 92 ? -9.007 -6.820 5.818 1.00 90.44 92 ILE A O 1
ATOM 704 N N . LYS A 1 93 ? -8.001 -7.952 4.159 1.00 88.62 93 LYS A N 1
ATOM 705 C CA . LYS A 1 93 ? -9.018 -9.021 4.075 1.00 88.62 93 LYS A CA 1
ATOM 706 C C . LYS A 1 93 ? -9.112 -9.826 5.369 1.00 88.62 93 LYS A C 1
ATOM 708 O O . LYS A 1 93 ? -10.210 -10.200 5.767 1.00 88.62 93 LYS A O 1
ATOM 713 N N . LEU A 1 94 ? -7.973 -10.092 6.005 1.00 89.31 94 LEU A N 1
ATOM 714 C CA . LEU A 1 94 ? -7.888 -10.826 7.267 1.00 89.31 94 LEU A CA 1
ATOM 715 C C . LEU A 1 94 ? -8.289 -9.977 8.480 1.00 89.31 94 LEU A C 1
ATOM 717 O O . LEU A 1 94 ? -8.466 -10.529 9.564 1.00 89.31 94 LEU A O 1
ATOM 721 N N . GLY A 1 95 ? -8.460 -8.662 8.308 1.00 87.19 95 GLY A N 1
ATOM 722 C CA . GLY A 1 95 ? -8.776 -7.753 9.404 1.00 87.19 95 GLY A CA 1
ATOM 723 C C . GLY A 1 95 ? -7.647 -7.673 10.429 1.00 87.19 95 GLY A C 1
ATOM 724 O O . GLY A 1 95 ? -7.918 -7.616 11.627 1.00 87.19 95 GLY A O 1
ATOM 725 N N . GLU A 1 96 ? -6.393 -7.716 9.967 1.00 90.94 96 GLU A N 1
ATOM 726 C CA . GLU A 1 96 ? -5.232 -7.615 10.850 1.00 90.94 96 GLU A CA 1
ATOM 727 C C . GLU A 1 96 ? -5.248 -6.318 11.665 1.00 90.94 96 GLU A C 1
ATOM 729 O O . GLU A 1 96 ? -5.760 -5.279 11.232 1.00 90.94 96 GLU A O 1
ATOM 734 N N . GLU A 1 97 ? -4.681 -6.381 12.870 1.00 91.62 97 GLU A N 1
ATOM 735 C CA . GLU A 1 97 ? -4.643 -5.233 13.765 1.00 91.62 97 GLU A CA 1
ATOM 736 C C . GLU A 1 97 ? -3.786 -4.114 13.161 1.00 91.62 97 GLU A C 1
ATOM 738 O O . GLU A 1 97 ? -2.617 -4.296 12.822 1.00 91.62 97 GLU A O 1
ATOM 743 N N . MET A 1 98 ? -4.391 -2.933 13.028 1.00 93.00 98 MET A N 1
ATOM 744 C CA . MET A 1 98 ? -3.742 -1.752 12.477 1.00 93.00 98 MET A CA 1
ATOM 745 C C . MET A 1 98 ? -3.397 -0.774 13.595 1.00 93.00 98 MET A C 1
ATOM 747 O O . MET A 1 98 ? -4.276 -0.268 14.299 1.00 93.00 98 MET A O 1
ATOM 751 N N . GLY A 1 99 ? -2.119 -0.433 13.685 1.00 92.25 99 GLY A N 1
ATOM 752 C CA . GLY A 1 99 ? -1.610 0.678 14.466 1.00 92.25 99 GLY A CA 1
ATOM 753 C C . GLY A 1 99 ? -2.202 2.020 14.010 1.00 92.25 99 GLY A C 1
ATOM 754 O O . GLY A 1 99 ? -2.755 2.133 12.906 1.00 92.25 99 GLY A O 1
ATOM 755 N N . PRO A 1 100 ? -2.106 3.070 14.844 1.00 92.69 100 PRO A N 1
ATOM 756 C CA . PRO A 1 100 ? -2.787 4.344 14.613 1.00 92.69 100 PRO A CA 1
ATOM 757 C C . PRO A 1 100 ? -2.529 4.980 13.239 1.00 92.69 100 PRO A C 1
ATOM 759 O O . PRO A 1 100 ? -3.451 5.542 12.639 1.00 92.69 100 PRO A O 1
ATOM 762 N N . ALA A 1 101 ? -1.302 4.890 12.714 1.00 91.81 101 ALA A N 1
ATOM 763 C CA . ALA A 1 101 ? -0.969 5.477 11.419 1.00 91.81 101 ALA A CA 1
ATOM 764 C C . ALA A 1 101 ? -1.671 4.757 10.266 1.00 91.81 101 ALA A C 1
ATOM 766 O O . ALA A 1 101 ? -2.304 5.401 9.425 1.00 91.81 101 ALA A O 1
ATOM 767 N N . MET A 1 102 ? -1.581 3.427 10.261 1.00 92.75 102 MET A N 1
ATOM 768 C CA . MET A 1 102 ? -2.208 2.565 9.266 1.00 92.75 102 MET A CA 1
ATOM 769 C C . MET A 1 102 ? -3.727 2.676 9.324 1.00 92.75 102 MET A C 1
ATOM 771 O O . MET A 1 102 ? -4.368 2.859 8.294 1.00 92.75 102 MET A O 1
ATOM 775 N N . LYS A 1 103 ? -4.302 2.677 10.530 1.00 92.75 103 LYS A N 1
ATOM 776 C CA . LYS A 1 103 ? -5.741 2.851 10.725 1.00 92.75 103 LYS A CA 1
ATOM 777 C C . LYS A 1 103 ? -6.230 4.186 10.164 1.00 92.75 103 LYS A C 1
ATOM 779 O O . LYS A 1 103 ? -7.203 4.217 9.417 1.00 92.75 103 LYS A O 1
ATOM 784 N N . SER A 1 104 ? -5.518 5.282 10.440 1.00 90.88 104 SER A N 1
ATOM 785 C CA . SER A 1 104 ? -5.866 6.594 9.881 1.00 90.88 104 SER A CA 1
ATOM 786 C C . SER A 1 104 ? -5.757 6.626 8.352 1.00 90.88 104 SER A C 1
ATOM 788 O O . SER A 1 104 ? -6.574 7.267 7.689 1.00 90.88 104 SER A O 1
ATOM 790 N N . ALA A 1 105 ? -4.756 5.954 7.776 1.00 91.00 105 ALA A N 1
ATOM 791 C CA . ALA A 1 105 ? -4.617 5.834 6.328 1.00 91.00 105 ALA A CA 1
ATOM 792 C C . ALA A 1 105 ? -5.755 5.003 5.717 1.00 91.00 105 ALA A C 1
ATOM 794 O O . ALA A 1 105 ? -6.344 5.424 4.724 1.00 91.00 105 ALA A O 1
ATOM 795 N N . TYR A 1 106 ? -6.105 3.880 6.343 1.00 91.19 106 TYR A N 1
ATOM 796 C CA . TYR A 1 106 ? -7.207 3.010 5.941 1.00 91.19 106 TYR A CA 1
ATOM 797 C C . TYR A 1 106 ? -8.549 3.743 5.971 1.00 91.19 106 TYR A C 1
ATOM 799 O O . TYR A 1 106 ? -9.253 3.763 4.967 1.00 91.19 106 TYR A O 1
ATOM 807 N N . GLU A 1 107 ? -8.874 4.428 7.068 1.00 89.44 107 GLU A N 1
ATOM 808 C CA . GLU A 1 107 ? -10.116 5.200 7.196 1.00 89.44 107 GLU A CA 1
ATOM 809 C C . GLU A 1 107 ? -10.221 6.297 6.127 1.00 89.44 107 GLU A C 1
ATOM 811 O O . GLU A 1 107 ? -11.279 6.483 5.528 1.00 89.44 107 GLU A O 1
ATOM 816 N N . LYS A 1 108 ? -9.114 6.991 5.825 1.00 86.12 108 LYS A N 1
ATOM 817 C CA . LYS A 1 108 ? -9.066 7.985 4.740 1.00 86.12 108 LYS A CA 1
ATOM 818 C C . LYS A 1 108 ? -9.223 7.352 3.361 1.00 86.12 108 LYS A C 1
ATOM 820 O O . LYS A 1 108 ? -9.889 7.937 2.511 1.00 86.12 108 LYS A O 1
ATOM 825 N N . ALA A 1 109 ? -8.616 6.188 3.133 1.00 87.56 109 ALA A N 1
ATOM 826 C CA . ALA A 1 109 ? -8.755 5.455 1.882 1.00 87.56 109 ALA A CA 1
ATOM 827 C C . ALA A 1 109 ? -10.212 5.011 1.682 1.00 87.56 109 ALA A C 1
ATOM 829 O O . ALA A 1 109 ? -10.806 5.332 0.658 1.00 87.56 109 ALA A O 1
ATOM 830 N N . VAL A 1 110 ? -10.827 4.386 2.688 1.00 85.06 110 VAL A N 1
ATOM 831 C CA . VAL A 1 110 ? -12.245 3.996 2.661 1.00 85.06 110 VAL A CA 1
ATOM 832 C C . VAL A 1 110 ? -13.146 5.210 2.427 1.00 85.06 110 VAL A C 1
ATOM 834 O O . VAL A 1 110 ? -13.978 5.176 1.528 1.00 85.06 110 VAL A O 1
ATOM 837 N N . ALA A 1 111 ? -12.940 6.312 3.157 1.00 81.44 111 ALA A N 1
ATOM 838 C CA . ALA A 1 111 ? -13.728 7.536 2.989 1.00 81.44 111 ALA A CA 1
ATOM 839 C C . ALA A 1 111 ? -13.564 8.191 1.605 1.00 81.44 111 ALA A C 1
ATOM 841 O O . ALA A 1 111 ? -14.454 8.902 1.145 1.00 81.44 111 ALA A O 1
ATOM 842 N N . GLY A 1 112 ? -12.426 7.981 0.938 1.00 74.81 112 GLY A N 1
ATOM 843 C CA . GLY A 1 112 ? -12.185 8.487 -0.411 1.00 74.81 112 GLY A CA 1
ATOM 844 C C . GLY A 1 112 ? -12.901 7.685 -1.505 1.00 74.81 112 GLY A C 1
ATOM 845 O O . GLY A 1 112 ? -13.085 8.188 -2.622 1.00 74.81 112 GLY A O 1
ATOM 846 N N . VAL A 1 113 ? -13.307 6.449 -1.214 1.00 72.25 113 VAL A N 1
ATOM 847 C CA . VAL A 1 113 ? -14.148 5.656 -2.107 1.00 72.25 113 VAL A CA 1
ATOM 848 C C . VAL A 1 113 ? -15.601 5.979 -1.759 1.00 72.25 113 VAL A C 1
ATOM 850 O O . VAL A 1 113 ? -16.157 5.516 -0.770 1.00 72.25 113 VAL A O 1
ATOM 853 N N . ASN A 1 114 ? -16.230 6.841 -2.554 1.00 65.31 114 ASN A N 1
ATOM 854 C CA . ASN A 1 114 ? -17.652 7.123 -2.381 1.00 65.31 114 ASN A CA 1
ATOM 855 C C . ASN A 1 114 ? -18.467 5.865 -2.720 1.00 65.31 114 ASN A C 1
ATOM 857 O O . ASN A 1 114 ? -18.163 5.184 -3.697 1.00 65.31 114 ASN A O 1
ATOM 861 N N . MET A 1 115 ? -19.531 5.608 -1.955 1.00 62.50 115 MET A N 1
ATOM 862 C CA . MET A 1 115 ? -20.516 4.546 -2.222 1.00 62.50 115 MET A CA 1
ATOM 863 C C . MET A 1 115 ? -19.971 3.106 -2.139 1.00 62.50 115 MET A C 1
ATOM 865 O O . MET A 1 115 ? -20.504 2.214 -2.791 1.00 62.50 115 MET A O 1
ATOM 869 N N . VAL A 1 116 ? -18.936 2.859 -1.321 1.00 64.50 116 VAL A N 1
ATOM 870 C CA . VAL A 1 116 ? -18.360 1.511 -1.110 1.00 64.50 116 VAL A CA 1
ATOM 871 C C . VAL A 1 116 ? -19.424 0.477 -0.757 1.00 64.50 116 VAL A C 1
ATOM 873 O O . VAL A 1 116 ? -19.414 -0.609 -1.320 1.00 64.50 116 VAL A O 1
ATOM 876 N N . GLU A 1 117 ? -20.325 0.802 0.170 1.00 63.78 117 GLU A N 1
ATOM 877 C CA . GLU A 1 117 ? -21.318 -0.149 0.681 1.00 63.78 117 GLU A CA 1
ATOM 878 C C . GLU A 1 117 ? -22.387 -0.479 -0.366 1.00 63.78 117 GLU A C 1
ATOM 880 O O . GLU A 1 117 ? -22.690 -1.649 -0.582 1.00 63.78 117 GLU A O 1
ATOM 885 N N . GLU A 1 118 ? -22.913 0.536 -1.055 1.00 66.94 118 GLU A N 1
ATOM 886 C CA . GLU A 1 118 ? -23.916 0.359 -2.113 1.00 66.94 118 GLU A CA 1
ATOM 887 C C . GLU A 1 118 ? -23.326 -0.405 -3.303 1.00 66.94 118 GLU A C 1
ATOM 889 O O . GLU A 1 118 ? -23.912 -1.376 -3.772 1.00 66.94 118 GLU A O 1
ATOM 894 N N . TRP A 1 119 ? -22.107 -0.056 -3.718 1.00 66.44 119 TRP A N 1
ATOM 895 C CA . TRP A 1 119 ? -21.436 -0.739 -4.818 1.00 66.44 119 TRP A CA 1
ATOM 896 C C . TRP A 1 119 ? -21.028 -2.171 -4.458 1.00 66.44 119 TRP A C 1
ATOM 898 O O . TRP A 1 119 ? -21.181 -3.072 -5.276 1.00 66.44 119 TRP A O 1
ATOM 908 N N . ALA A 1 120 ? -20.532 -2.416 -3.239 1.00 67.69 120 ALA A N 1
ATOM 909 C CA . ALA A 1 120 ? -20.187 -3.767 -2.787 1.00 67.69 120 ALA A CA 1
ATOM 910 C C . ALA A 1 120 ? -21.423 -4.672 -2.676 1.00 67.69 120 ALA A C 1
ATOM 912 O O . ALA A 1 120 ? -21.323 -5.872 -2.928 1.00 67.69 120 ALA A O 1
ATOM 913 N N . ALA A 1 121 ? -22.578 -4.107 -2.314 1.00 69.06 121 ALA A N 1
ATOM 914 C CA . ALA A 1 121 ? -23.843 -4.831 -2.264 1.00 69.06 121 ALA A CA 1
ATOM 915 C C . ALA A 1 121 ? -24.387 -5.161 -3.665 1.00 69.06 121 ALA A C 1
ATOM 917 O O . ALA A 1 121 ? -24.943 -6.242 -3.861 1.00 69.06 121 ALA A O 1
ATOM 918 N N . GLU A 1 122 ? -24.218 -4.257 -4.633 1.00 69.62 122 GLU A N 1
ATOM 919 C CA . GLU A 1 122 ? -24.640 -4.457 -6.027 1.00 69.62 122 GLU A CA 1
ATOM 920 C C . GLU A 1 122 ? -23.685 -5.359 -6.822 1.00 69.62 122 GLU A C 1
ATOM 922 O O . GLU A 1 122 ? -24.119 -6.054 -7.741 1.00 69.62 122 GLU A O 1
ATOM 927 N N . HIS A 1 123 ? -22.404 -5.377 -6.445 1.00 69.44 123 HIS A N 1
ATOM 928 C CA . HIS A 1 123 ? -21.334 -6.083 -7.150 1.00 69.44 123 HIS A CA 1
ATOM 929 C C . HIS A 1 123 ? -20.441 -6.906 -6.206 1.00 69.44 123 HIS A C 1
ATOM 931 O O . HIS A 1 123 ? -19.237 -6.635 -6.082 1.00 69.44 123 HIS A O 1
ATOM 937 N N . PRO A 1 124 ? -20.991 -7.935 -5.536 1.00 69.94 124 PRO A N 1
ATOM 938 C CA . PRO A 1 124 ? -20.233 -8.785 -4.618 1.00 69.94 124 PRO A CA 1
ATOM 939 C C . PRO A 1 124 ? -19.030 -9.470 -5.291 1.00 69.94 124 PRO A C 1
ATOM 941 O O . PRO A 1 124 ? -17.994 -9.685 -4.662 1.00 69.94 124 PRO A O 1
ATOM 944 N N . GLU A 1 125 ? -19.115 -9.757 -6.591 1.00 70.88 125 GLU A N 1
ATOM 945 C CA . GLU A 1 125 ? -18.027 -10.312 -7.401 1.00 70.88 125 GLU A CA 1
ATOM 946 C C . GLU A 1 125 ? -16.843 -9.353 -7.583 1.00 70.88 125 GLU A C 1
ATOM 948 O O . GLU A 1 125 ? -15.727 -9.792 -7.865 1.00 70.88 125 GLU A O 1
ATOM 953 N N . MET A 1 126 ? -17.060 -8.049 -7.393 1.00 70.88 126 MET A N 1
ATOM 954 C CA . MET A 1 126 ? -16.039 -7.021 -7.571 1.00 70.88 126 MET A CA 1
ATOM 955 C C . MET A 1 126 ? -15.484 -6.472 -6.248 1.00 70.88 126 MET A C 1
ATOM 957 O O . MET A 1 126 ? -14.659 -5.558 -6.258 1.00 70.88 126 MET A O 1
ATOM 961 N N . VAL A 1 127 ? -15.835 -7.069 -5.103 1.00 75.31 127 VAL A N 1
ATOM 962 C CA . VAL A 1 127 ? -15.274 -6.715 -3.782 1.00 75.31 127 VAL A CA 1
ATOM 963 C C . VAL A 1 127 ? -13.743 -6.776 -3.776 1.00 75.31 127 VAL A C 1
ATOM 965 O O . VAL A 1 127 ? -13.093 -5.938 -3.152 1.00 75.31 127 VAL A O 1
ATOM 968 N N . ALA A 1 128 ? -13.147 -7.704 -4.532 1.00 79.38 128 ALA A N 1
ATOM 969 C CA . ALA A 1 128 ? -11.696 -7.778 -4.699 1.00 79.38 128 ALA A CA 1
ATOM 970 C C . ALA A 1 128 ? -11.098 -6.463 -5.238 1.00 79.38 128 ALA A C 1
ATOM 972 O O . ALA A 1 128 ? -10.052 -6.030 -4.762 1.00 79.38 128 ALA A O 1
ATOM 973 N N . VAL A 1 129 ? -11.794 -5.788 -6.158 1.00 80.94 129 VAL A N 1
ATOM 974 C CA . VAL A 1 129 ? -11.365 -4.507 -6.743 1.00 80.94 129 VAL A CA 1
ATOM 975 C C . VAL A 1 129 ? -11.375 -3.399 -5.698 1.00 80.94 129 VAL A C 1
ATOM 977 O O . VAL A 1 129 ? -10.431 -2.614 -5.633 1.00 80.94 129 VAL A O 1
ATOM 980 N N . LEU A 1 130 ? -12.407 -3.349 -4.850 1.00 80.00 130 LEU A N 1
ATOM 981 C CA . LEU A 1 130 ? -12.482 -2.374 -3.760 1.00 80.00 130 LEU A CA 1
ATOM 982 C C . LEU A 1 130 ? -11.337 -2.550 -2.772 1.00 80.00 130 LEU A C 1
ATOM 984 O O . LEU A 1 130 ? -10.727 -1.560 -2.375 1.00 80.00 130 LEU A O 1
ATOM 988 N N . VAL A 1 131 ? -11.009 -3.794 -2.414 1.00 86.81 131 VAL A N 1
ATOM 989 C CA . VAL A 1 131 ? -9.872 -4.060 -1.529 1.00 86.81 131 VAL A CA 1
ATOM 990 C C . VAL A 1 131 ? -8.572 -3.575 -2.162 1.00 86.81 131 VAL A C 1
ATOM 992 O O . VAL A 1 131 ? -7.811 -2.882 -1.491 1.00 86.81 131 VAL A O 1
ATOM 995 N N . THR A 1 132 ? -8.340 -3.851 -3.450 1.00 88.25 132 THR A N 1
ATOM 996 C CA . THR A 1 132 ? -7.156 -3.332 -4.148 1.00 88.25 132 THR A CA 1
ATOM 997 C C . THR A 1 132 ? -7.124 -1.804 -4.155 1.00 88.25 132 THR A C 1
ATOM 999 O O . THR A 1 132 ? -6.087 -1.209 -3.876 1.00 88.25 132 THR A O 1
ATOM 1002 N N . ILE A 1 133 ? -8.252 -1.140 -4.419 1.00 85.69 133 ILE A N 1
ATOM 1003 C CA . ILE A 1 133 ? -8.344 0.329 -4.412 1.00 85.69 133 ILE A CA 1
ATOM 1004 C C . ILE A 1 133 ? -8.030 0.898 -3.024 1.00 85.69 133 ILE A C 1
ATOM 1006 O O . ILE A 1 133 ? -7.289 1.876 -2.914 1.00 85.69 133 ILE A O 1
ATOM 1010 N N . ILE A 1 134 ? -8.565 0.292 -1.964 1.00 88.12 134 ILE A N 1
ATOM 1011 C CA . ILE A 1 134 ? -8.308 0.715 -0.585 1.00 88.12 134 ILE A CA 1
ATOM 1012 C C . ILE A 1 134 ? -6.838 0.484 -0.228 1.00 88.12 134 ILE A C 1
ATOM 1014 O O . ILE A 1 134 ? -6.202 1.392 0.305 1.00 88.12 134 ILE A O 1
ATOM 1018 N N . ALA A 1 135 ? -6.267 -0.671 -0.577 1.00 92.31 135 ALA A N 1
ATOM 1019 C CA . ALA A 1 135 ? -4.854 -0.970 -0.361 1.00 92.31 135 ALA A CA 1
ATOM 1020 C C . ALA A 1 135 ? -3.942 0.032 -1.096 1.00 92.31 135 ALA A C 1
ATOM 1022 O O . ALA A 1 135 ? -3.011 0.572 -0.499 1.00 92.31 135 ALA A O 1
ATOM 1023 N N . LEU A 1 136 ? -4.257 0.375 -2.350 1.00 90.31 136 LEU A N 1
ATOM 1024 C CA . LEU A 1 136 ? -3.575 1.439 -3.096 1.00 90.31 136 LEU A CA 1
ATOM 1025 C C . LEU A 1 136 ? -3.727 2.805 -2.412 1.00 90.31 136 LEU A C 1
ATOM 1027 O O . LEU A 1 136 ? -2.757 3.554 -2.324 1.00 90.31 136 LEU A O 1
ATOM 1031 N N . GLY A 1 137 ? -4.914 3.127 -1.891 1.00 88.88 137 GLY A N 1
ATOM 1032 C CA . GLY A 1 137 ? -5.167 4.341 -1.110 1.00 88.88 137 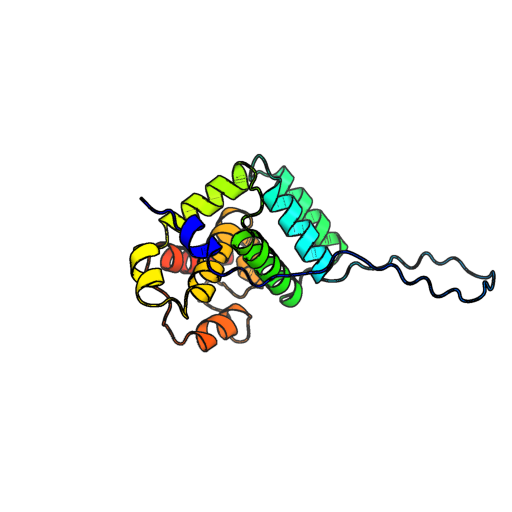GLY A CA 1
ATOM 1033 C C . GLY A 1 137 ? -4.306 4.428 0.149 1.00 88.88 137 GLY A C 1
ATOM 1034 O O . GLY A 1 137 ? -3.735 5.478 0.445 1.00 88.88 137 GLY A O 1
ATOM 1035 N N . VAL A 1 138 ? -4.151 3.314 0.860 1.00 91.94 138 VAL A N 1
ATOM 1036 C CA . VAL A 1 138 ? -3.279 3.230 2.032 1.00 91.94 138 VAL A CA 1
ATOM 1037 C C . VAL A 1 138 ? -1.812 3.408 1.643 1.00 91.94 138 VAL A C 1
ATOM 1039 O O . VAL A 1 138 ? -1.133 4.247 2.238 1.00 91.94 138 VAL A O 1
ATOM 1042 N N . LEU A 1 139 ? -1.328 2.694 0.619 1.00 90.94 139 LEU A N 1
ATOM 1043 C CA . LEU A 1 139 ? 0.049 2.837 0.129 1.00 90.94 139 LEU A CA 1
ATOM 1044 C C . LEU A 1 139 ? 0.344 4.264 -0.327 1.00 90.94 139 LEU A C 1
ATOM 1046 O O . LEU A 1 139 ? 1.411 4.798 -0.042 1.00 90.94 139 LEU A O 1
ATOM 1050 N N . ALA A 1 140 ? -0.610 4.903 -0.989 1.00 87.62 140 ALA A N 1
ATOM 1051 C CA . ALA A 1 140 ? -0.509 6.282 -1.429 1.00 87.62 140 ALA A CA 1
ATOM 1052 C C . ALA A 1 140 ? -0.364 7.281 -0.270 1.00 87.62 140 ALA A C 1
ATOM 1054 O O . ALA A 1 140 ? 0.316 8.296 -0.421 1.00 87.62 140 ALA A O 1
ATOM 1055 N N . ILE A 1 141 ? -0.975 7.002 0.885 1.00 88.19 141 ILE A N 1
ATOM 1056 C CA . ILE A 1 141 ? -0.887 7.847 2.083 1.00 88.19 141 ILE A CA 1
ATOM 1057 C C . ILE A 1 141 ? 0.389 7.546 2.876 1.00 88.19 141 ILE A C 1
ATOM 1059 O O . ILE A 1 141 ? 1.083 8.473 3.299 1.00 88.19 141 ILE A O 1
ATOM 1063 N N . MET A 1 142 ? 0.694 6.268 3.103 1.00 88.38 142 MET A N 1
ATOM 1064 C CA . MET A 1 142 ? 1.807 5.851 3.961 1.00 88.38 142 MET A CA 1
ATOM 1065 C C . MET A 1 142 ? 3.153 5.932 3.252 1.00 88.38 142 MET A C 1
ATOM 1067 O O . MET A 1 142 ? 4.151 6.394 3.794 1.00 88.38 142 MET A O 1
ATOM 1071 N N . THR A 1 143 ? 3.173 5.530 1.995 1.00 87.31 143 THR A N 1
ATOM 1072 C CA . THR A 1 143 ? 4.388 5.282 1.224 1.00 87.31 143 THR A CA 1
ATOM 1073 C C . THR A 1 143 ? 4.209 5.778 -0.211 1.00 87.31 143 THR A C 1
ATOM 1075 O O . THR A 1 143 ? 4.286 4.981 -1.143 1.00 87.31 143 THR A O 1
ATOM 1078 N N . PRO A 1 144 ? 3.989 7.091 -0.440 1.00 82.62 144 PRO A N 1
ATOM 1079 C CA . PRO A 1 144 ? 3.622 7.601 -1.764 1.00 82.62 144 PRO A CA 1
ATOM 1080 C C . PRO A 1 144 ? 4.610 7.198 -2.866 1.00 82.62 144 PRO A C 1
ATOM 1082 O O . PRO A 1 144 ? 4.226 6.937 -3.996 1.00 82.62 144 PRO A O 1
ATOM 1085 N N . TRP A 1 145 ? 5.894 7.098 -2.529 1.00 79.56 145 TRP A N 1
ATOM 1086 C CA . TRP A 1 145 ? 6.954 6.719 -3.459 1.00 79.56 145 TRP A CA 1
ATOM 1087 C C . TRP A 1 145 ? 6.811 5.279 -4.003 1.00 79.56 145 TRP A C 1
ATOM 1089 O O . TRP A 1 145 ? 7.299 5.015 -5.098 1.00 79.56 145 TRP A O 1
ATOM 1099 N N . LEU A 1 146 ? 6.105 4.372 -3.306 1.00 83.50 146 LEU A N 1
ATOM 1100 C CA . LEU A 1 146 ? 5.800 3.017 -3.796 1.00 83.50 146 LEU A CA 1
ATOM 1101 C C . LEU A 1 146 ? 4.914 3.026 -5.038 1.00 83.50 146 LEU A C 1
ATOM 1103 O O . LEU A 1 146 ? 5.012 2.133 -5.877 1.00 83.50 146 LEU A O 1
ATOM 1107 N N . MET A 1 147 ? 4.079 4.054 -5.176 1.00 85.00 147 MET A N 1
ATOM 1108 C CA . MET A 1 147 ? 3.140 4.170 -6.286 1.00 85.00 147 MET A CA 1
ATOM 1109 C C . MET A 1 147 ? 3.868 4.292 -7.630 1.00 85.00 147 MET A C 1
ATOM 1111 O O . MET A 1 147 ? 3.422 3.712 -8.616 1.00 85.00 147 MET A O 1
ATOM 1115 N N . ALA A 1 148 ? 5.022 4.967 -7.664 1.00 82.25 148 ALA A N 1
ATOM 1116 C CA . ALA A 1 148 ? 5.823 5.103 -8.882 1.00 82.25 148 ALA A CA 1
ATOM 1117 C C . ALA A 1 148 ? 6.259 3.739 -9.435 1.00 82.25 148 ALA A C 1
ATOM 1119 O O . ALA A 1 148 ? 6.155 3.486 -10.630 1.00 82.25 148 ALA A O 1
ATOM 1120 N N . TRP A 1 149 ? 6.657 2.830 -8.549 1.00 84.38 149 TRP A N 1
ATOM 1121 C CA . TRP A 1 149 ? 7.095 1.482 -8.904 1.00 84.38 149 TRP A CA 1
ATOM 1122 C C . TRP A 1 149 ? 5.964 0.537 -9.292 1.00 84.38 149 TRP A C 1
ATOM 1124 O O . TRP A 1 149 ? 6.185 -0.450 -9.983 1.00 84.38 149 TRP A O 1
ATOM 1134 N N . LEU A 1 150 ? 4.739 0.836 -8.866 1.00 85.56 150 LEU A N 1
ATOM 1135 C CA . LEU A 1 150 ? 3.553 0.168 -9.395 1.00 85.56 150 LEU A CA 1
ATOM 1136 C C . LEU A 1 150 ? 3.185 0.681 -10.794 1.00 85.56 150 LEU A C 1
ATOM 1138 O O . LEU A 1 150 ? 2.345 0.071 -11.450 1.00 85.56 150 LEU A O 1
ATOM 1142 N N . GLY A 1 151 ? 3.811 1.764 -11.264 1.00 82.38 151 GLY A N 1
ATOM 1143 C CA . GLY A 1 151 ? 3.553 2.361 -12.569 1.00 82.38 151 GLY A CA 1
ATOM 1144 C C . GLY A 1 151 ? 2.623 3.566 -12.548 1.00 82.38 151 GLY A C 1
ATOM 1145 O O . GLY A 1 151 ? 2.057 3.901 -13.584 1.00 82.38 151 GLY A O 1
ATOM 1146 N N . PHE A 1 152 ? 2.440 4.222 -11.401 1.00 82.56 152 PHE A N 1
ATOM 1147 C CA . PHE A 1 152 ? 1.744 5.507 -11.336 1.00 82.56 152 PHE A CA 1
ATOM 1148 C C . PHE A 1 152 ? 2.753 6.648 -11.521 1.00 82.56 152 PHE A C 1
ATOM 1150 O O . PHE A 1 152 ? 3.527 6.951 -10.613 1.00 82.56 152 PHE A O 1
ATOM 1157 N N . ALA A 1 153 ? 2.738 7.289 -12.688 1.00 74.62 153 ALA A N 1
ATOM 1158 C CA . ALA A 1 153 ? 3.635 8.383 -13.057 1.00 74.62 153 ALA A CA 1
ATOM 1159 C C . ALA A 1 153 ? 2.869 9.675 -13.396 1.00 74.62 153 ALA A C 1
ATOM 1161 O O . ALA A 1 153 ? 1.643 9.745 -13.298 1.00 74.62 153 ALA A O 1
ATOM 1162 N N . GLU A 1 154 ? 3.609 10.724 -13.773 1.00 65.69 154 GLU A N 1
ATOM 1163 C CA . GLU A 1 154 ? 3.050 12.049 -14.070 1.00 65.69 154 GLU A CA 1
ATOM 1164 C C . GLU A 1 154 ? 2.096 12.043 -15.262 1.00 65.69 154 GLU A C 1
ATOM 1166 O O . GLU A 1 154 ? 1.017 12.630 -15.196 1.00 65.69 154 GLU A O 1
ATOM 1171 N N . GLU A 1 155 ? 2.475 11.322 -16.315 1.00 66.25 155 GLU A N 1
ATOM 1172 C CA . GLU A 1 155 ? 1.699 11.171 -17.549 1.00 66.25 155 GLU A CA 1
ATOM 1173 C C . GLU A 1 155 ? 0.514 10.200 -17.384 1.00 66.25 155 GLU A C 1
ATOM 1175 O O . GLU A 1 155 ? -0.239 9.950 -18.324 1.00 66.25 155 GLU A O 1
ATOM 1180 N N . GLY A 1 156 ? 0.320 9.674 -16.170 1.00 70.69 156 GLY A N 1
ATOM 1181 C CA . GLY A 1 156 ? -0.700 8.697 -15.834 1.00 70.69 156 GLY A CA 1
ATOM 1182 C C . GLY A 1 156 ? -0.092 7.330 -15.556 1.00 70.69 156 GLY A C 1
ATOM 1183 O O . GLY A 1 156 ? 0.917 7.199 -14.865 1.00 70.69 156 GLY A O 1
ATOM 1184 N N . ILE A 1 157 ? -0.750 6.287 -16.043 1.00 80.56 157 ILE A N 1
ATOM 1185 C CA . ILE A 1 157 ? -0.306 4.914 -15.825 1.00 80.56 157 ILE A CA 1
ATOM 1186 C C . ILE A 1 157 ? 0.752 4.557 -16.872 1.00 80.56 157 ILE A C 1
ATOM 1188 O O . ILE A 1 157 ? 0.499 4.652 -18.071 1.00 80.56 157 ILE A O 1
ATOM 1192 N N . VAL A 1 158 ? 1.934 4.152 -16.406 1.00 82.06 158 VAL A N 1
ATOM 1193 C CA . VAL A 1 158 ? 3.069 3.767 -17.252 1.00 82.06 158 VAL A CA 1
ATOM 1194 C C . VAL A 1 158 ? 2.715 2.498 -18.018 1.00 82.06 158 VAL A C 1
ATOM 1196 O O . VAL A 1 158 ? 2.313 1.498 -17.420 1.00 82.06 158 VAL A O 1
ATOM 1199 N N . GLU A 1 159 ? 2.866 2.517 -19.339 1.00 80.62 159 GLU A N 1
ATOM 1200 C CA . GLU A 1 159 ? 2.594 1.350 -20.178 1.00 80.62 159 GLU A CA 1
ATOM 1201 C C . GLU A 1 159 ? 3.478 0.155 -19.776 1.00 80.62 159 GLU A C 1
ATOM 1203 O O . GLU A 1 159 ? 4.649 0.310 -19.436 1.00 80.62 159 GLU A O 1
ATOM 1208 N N . GLY A 1 160 ? 2.902 -1.050 -19.770 1.00 81.06 160 GLY A N 1
ATOM 1209 C CA . GLY A 1 160 ? 3.612 -2.278 -19.387 1.00 81.06 160 GLY A CA 1
ATOM 1210 C C . GLY A 1 160 ? 3.854 -2.453 -17.883 1.00 81.06 160 GLY A C 1
ATOM 1211 O O . GLY A 1 160 ? 4.363 -3.495 -17.477 1.00 81.06 160 GLY A O 1
ATOM 1212 N N . SER A 1 161 ? 3.463 -1.483 -17.053 1.00 85.69 161 SER A N 1
ATOM 1213 C CA . SER A 1 161 ? 3.571 -1.577 -15.595 1.00 85.69 161 SER A CA 1
ATOM 1214 C C . SER A 1 161 ? 2.492 -2.460 -14.962 1.00 85.69 161 SER A C 1
ATOM 1216 O O . SER A 1 161 ? 1.486 -2.817 -15.589 1.00 85.69 161 SER A O 1
ATOM 1218 N N . TRP A 1 162 ? 2.656 -2.749 -13.667 1.00 89.00 162 TRP A N 1
ATOM 1219 C CA . TRP A 1 162 ? 1.618 -3.408 -12.875 1.00 89.00 162 TRP A CA 1
ATOM 1220 C C . TRP A 1 162 ? 0.284 -2.648 -12.947 1.00 89.00 162 TRP A C 1
ATOM 1222 O O . TRP A 1 162 ? -0.755 -3.260 -13.192 1.00 89.00 162 TRP A O 1
ATOM 1232 N N . ALA A 1 163 ? 0.306 -1.318 -12.814 1.00 84.56 163 ALA A N 1
ATOM 1233 C CA . ALA A 1 163 ? -0.888 -0.479 -12.866 1.00 84.56 163 ALA A CA 1
ATOM 1234 C C . ALA A 1 163 ? -1.590 -0.550 -14.230 1.00 84.56 163 ALA A C 1
ATOM 1236 O O . ALA A 1 163 ? -2.821 -0.585 -14.274 1.00 84.56 163 ALA A O 1
ATOM 1237 N N . ALA A 1 164 ? -0.837 -0.643 -15.334 1.00 83.44 164 ALA A N 1
ATOM 1238 C CA . ALA A 1 164 ? -1.409 -0.832 -16.669 1.00 83.44 164 ALA A CA 1
ATOM 1239 C C . ALA A 1 164 ? -2.116 -2.187 -16.786 1.00 83.44 164 ALA A C 1
ATOM 1241 O O . ALA A 1 164 ? -3.246 -2.259 -17.274 1.00 83.44 164 ALA A O 1
ATOM 1242 N N . GLY A 1 165 ? -1.488 -3.251 -16.279 1.00 84.25 165 GLY A N 1
ATOM 1243 C CA . GLY A 1 165 ? -2.089 -4.585 -16.227 1.00 84.25 165 GLY A CA 1
ATOM 1244 C C . GLY A 1 165 ? -3.350 -4.626 -15.361 1.00 84.25 165 GLY A C 1
ATOM 1245 O O . GLY A 1 165 ? -4.376 -5.173 -15.774 1.00 84.25 165 GLY A O 1
ATOM 1246 N N . TRP A 1 166 ? -3.312 -3.989 -14.190 1.00 83.12 166 TRP A N 1
ATOM 1247 C CA . TRP A 1 166 ? -4.461 -3.872 -13.297 1.00 83.12 166 TRP A CA 1
ATOM 1248 C C . TRP A 1 166 ? -5.614 -3.106 -13.963 1.00 83.12 166 TRP A C 1
ATOM 1250 O O . TRP A 1 166 ? -6.730 -3.619 -14.041 1.00 83.12 166 TRP A O 1
ATOM 1260 N N . GLN A 1 167 ? -5.353 -1.936 -14.556 1.00 77.56 167 GLN A N 1
ATOM 1261 C CA . GLN A 1 167 ? -6.383 -1.155 -15.249 1.00 77.56 167 GLN A CA 1
ATOM 1262 C C . GLN A 1 167 ? -6.981 -1.915 -16.446 1.00 77.56 167 GLN A C 1
ATOM 1264 O O . GLN A 1 167 ? -8.195 -1.865 -16.663 1.00 77.56 167 GLN A O 1
ATOM 1269 N N . ALA A 1 168 ? -6.157 -2.639 -17.210 1.00 80.69 168 ALA A N 1
ATOM 1270 C CA . ALA A 1 168 ? -6.611 -3.450 -18.339 1.00 80.69 168 ALA A CA 1
ATOM 1271 C C . ALA A 1 168 ? -7.498 -4.624 -17.895 1.00 80.69 168 ALA A C 1
ATOM 1273 O O . ALA A 1 168 ? -8.488 -4.929 -18.564 1.00 80.69 168 ALA A O 1
ATOM 1274 N N . THR A 1 169 ? -7.178 -5.238 -16.751 1.00 74.69 169 THR A N 1
ATOM 1275 C CA . THR A 1 169 ? -7.953 -6.341 -16.159 1.00 74.69 169 THR A CA 1
ATOM 1276 C C . THR A 1 169 ? -9.368 -5.894 -15.805 1.00 74.69 169 THR A C 1
ATOM 1278 O O . THR A 1 169 ? -10.326 -6.621 -16.057 1.00 74.69 169 THR A O 1
ATOM 1281 N N . TYR A 1 170 ? -9.515 -4.664 -15.310 1.00 64.88 170 TYR A N 1
ATOM 1282 C CA . TYR A 1 170 ? -10.804 -4.140 -14.860 1.00 64.88 170 TYR A CA 1
ATOM 1283 C C . TYR A 1 170 ? -11.493 -3.209 -15.868 1.00 64.88 170 TYR A C 1
ATOM 1285 O O . TYR A 1 170 ? -12.557 -2.686 -15.564 1.00 64.88 170 TYR A O 1
ATOM 1293 N N . ARG A 1 171 ? -10.936 -3.010 -17.077 1.00 54.78 171 ARG A N 1
ATOM 1294 C CA . ARG A 1 171 ? -11.555 -2.327 -18.243 1.00 54.78 171 ARG A CA 1
ATOM 1295 C C . ARG A 1 171 ? -12.381 -1.061 -17.927 1.00 54.78 171 ARG A C 1
ATOM 1297 O O . ARG A 1 171 ? -13.397 -0.804 -18.568 1.00 54.78 171 ARG A O 1
ATOM 1304 N N . GLY A 1 172 ? -11.956 -0.249 -16.958 1.00 53.41 172 GLY A N 1
ATOM 1305 C CA . GLY A 1 172 ? -12.661 0.986 -16.586 1.00 53.41 172 GLY A CA 1
ATOM 1306 C C . GLY A 1 172 ? -13.855 0.820 -15.633 1.00 53.41 172 GLY A C 1
ATOM 1307 O O . GLY A 1 172 ? -14.525 1.810 -15.354 1.00 53.41 172 GLY A O 1
ATOM 1308 N N . PHE A 1 173 ? -14.082 -0.372 -15.072 1.00 56.31 173 PHE A N 1
ATOM 1309 C CA . PHE A 1 173 ? -14.997 -0.640 -13.949 1.00 56.31 173 PHE A CA 1
ATOM 1310 C C . PHE A 1 173 ? -14.385 -0.244 -12.593 1.00 56.31 173 PHE A C 1
ATOM 1312 O O . PHE A 1 173 ? -14.555 -0.907 -11.574 1.00 56.31 173 PHE A O 1
ATOM 1319 N N . VAL A 1 174 ? -13.633 0.854 -12.573 1.00 57.12 174 VAL A N 1
ATOM 1320 C CA . VAL A 1 174 ? -13.164 1.456 -11.328 1.00 57.12 174 VAL A CA 1
ATOM 1321 C C . VAL A 1 174 ? -14.257 2.421 -10.869 1.00 57.12 174 VAL A C 1
ATOM 1323 O O . VAL A 1 174 ? -14.618 3.310 -11.650 1.00 57.12 174 VAL A O 1
ATOM 1326 N N . PRO A 1 175 ? -14.802 2.277 -9.647 1.00 55.34 175 PRO A N 1
ATOM 1327 C CA . PRO A 1 175 ? -15.758 3.230 -9.102 1.00 55.34 175 PRO A CA 1
ATOM 1328 C C . PRO A 1 175 ? -15.228 4.657 -9.265 1.00 55.34 175 PRO A C 1
ATOM 1330 O O . PRO A 1 175 ? -14.129 4.989 -8.812 1.00 55.34 175 PRO A O 1
ATOM 1333 N N . LYS A 1 176 ? -15.988 5.513 -9.956 1.00 51.34 176 LYS A N 1
ATOM 1334 C CA . LYS A 1 176 ? -15.619 6.922 -10.113 1.00 51.34 176 LYS A CA 1
ATOM 1335 C C . LYS A 1 176 ? -15.719 7.588 -8.744 1.00 51.34 176 LYS A C 1
ATOM 1337 O O . LYS A 1 176 ? -16.807 7.720 -8.194 1.00 51.34 176 LYS A O 1
ATOM 1342 N N . GLY A 1 177 ? -14.584 8.012 -8.202 1.00 59.47 177 GLY A N 1
ATOM 1343 C CA . GLY A 1 177 ? -14.511 8.564 -6.854 1.00 59.47 177 GLY A CA 1
ATOM 1344 C C . GLY A 1 177 ? -13.336 9.510 -6.659 1.00 59.47 177 GLY A C 1
ATOM 1345 O O . GLY A 1 177 ? -12.431 9.608 -7.500 1.00 59.47 177 GLY A O 1
ATOM 1346 N N . SER A 1 178 ? -13.357 10.216 -5.527 1.00 61.22 178 SER A N 1
ATOM 1347 C CA . SER A 1 178 ? -12.294 11.156 -5.173 1.00 61.22 178 SER A CA 1
ATOM 1348 C C . SER A 1 178 ? -10.970 10.429 -4.942 1.00 61.22 178 SER A C 1
ATOM 1350 O O . SER A 1 178 ? -9.946 10.953 -5.360 1.00 61.22 178 SER A O 1
ATOM 1352 N N . LEU A 1 179 ? -10.977 9.204 -4.392 1.00 68.62 179 LEU A N 1
ATOM 1353 C CA . LEU A 1 179 ? -9.748 8.442 -4.166 1.00 68.62 179 LEU A CA 1
ATOM 1354 C C . LEU A 1 179 ? -9.061 8.057 -5.469 1.00 68.62 179 LEU A C 1
ATOM 1356 O O . LEU A 1 179 ? -7.857 8.223 -5.572 1.00 68.62 179 LEU A O 1
ATOM 1360 N N . PHE A 1 180 ? -9.787 7.583 -6.483 1.00 65.75 180 PHE A N 1
ATOM 1361 C CA . PHE A 1 180 ? -9.149 7.250 -7.757 1.00 65.75 180 PHE A CA 1
ATOM 1362 C C . PHE A 1 180 ? -8.586 8.501 -8.435 1.00 65.75 180 PHE A C 1
ATOM 1364 O O . PHE A 1 180 ? -7.435 8.510 -8.858 1.00 65.75 180 PHE A O 1
ATOM 1371 N N . SER A 1 181 ? -9.354 9.592 -8.427 1.00 69.06 181 SER A N 1
ATOM 1372 C CA . SER A 1 181 ? -8.884 10.901 -8.900 1.00 69.06 181 SER A CA 1
ATOM 1373 C C . SER A 1 181 ? -7.661 11.384 -8.106 1.00 69.06 181 SER A C 1
ATOM 1375 O O . SER A 1 181 ? -6.741 11.976 -8.663 1.00 69.06 181 SER A O 1
ATOM 1377 N N . TYR A 1 182 ? -7.616 11.093 -6.804 1.00 68.44 182 TYR A N 1
ATOM 1378 C CA . TYR A 1 182 ? -6.491 11.385 -5.926 1.00 68.44 182 TYR A CA 1
ATOM 1379 C C . TYR A 1 182 ? -5.273 10.516 -6.248 1.00 68.44 182 TYR A C 1
ATOM 1381 O O . TYR A 1 182 ? -4.185 11.063 -6.386 1.00 68.44 182 TYR A O 1
ATOM 1389 N N . LEU A 1 183 ? -5.437 9.204 -6.443 1.00 69.31 183 LEU A N 1
ATOM 1390 C CA . LEU A 1 183 ? -4.381 8.285 -6.880 1.00 69.31 183 LEU A CA 1
ATOM 1391 C C . LEU A 1 183 ? -3.812 8.707 -8.242 1.00 69.31 183 LEU A C 1
ATOM 1393 O O . LEU A 1 183 ? -2.594 8.767 -8.403 1.00 69.31 183 LEU A O 1
ATOM 1397 N N . GLN A 1 184 ? -4.677 9.101 -9.182 1.00 66.56 184 GLN A N 1
ATOM 1398 C CA . GLN A 1 184 ? -4.274 9.709 -10.452 1.00 66.56 184 GLN A CA 1
ATOM 1399 C C . GLN A 1 184 ? -3.469 11.000 -10.216 1.00 66.56 184 GLN A C 1
ATOM 1401 O O . GLN A 1 184 ? -2.364 11.139 -10.734 1.00 66.56 184 GLN A O 1
ATOM 1406 N N . SER A 1 185 ? -3.962 11.912 -9.367 1.00 66.81 185 SER A N 1
ATOM 1407 C CA . SER A 1 185 ? -3.261 13.164 -9.033 1.00 66.81 185 SER A CA 1
ATOM 1408 C C . SER A 1 185 ? -1.942 12.960 -8.278 1.00 66.81 185 SER A C 1
ATOM 1410 O O . SER A 1 185 ? -1.036 13.791 -8.357 1.00 66.81 185 SER A O 1
ATOM 1412 N N . LEU A 1 186 ? -1.815 11.870 -7.519 1.00 64.75 186 LEU A N 1
ATOM 1413 C CA . LEU A 1 186 ? -0.590 11.528 -6.812 1.00 64.75 186 LEU A CA 1
ATOM 1414 C C . LEU A 1 186 ? 0.486 11.079 -7.791 1.00 64.75 186 LEU A C 1
ATOM 1416 O O . LEU A 1 186 ? 1.626 11.502 -7.617 1.00 64.75 186 LEU A O 1
ATOM 1420 N N . GLY A 1 187 ? 0.123 10.345 -8.848 1.00 60.41 187 GLY A N 1
ATOM 1421 C CA . GLY A 1 187 ? 1.006 10.124 -9.997 1.00 60.41 187 GLY A CA 1
ATOM 1422 C C . GLY A 1 187 ? 1.570 11.449 -10.530 1.00 60.41 187 GLY A C 1
ATOM 1423 O O . GLY A 1 187 ? 2.788 11.621 -10.603 1.00 60.41 187 GLY A O 1
ATOM 1424 N N . THR A 1 188 ? 0.703 12.451 -10.735 1.00 60.34 188 THR A N 1
ATOM 1425 C CA . THR A 1 188 ? 1.084 13.823 -11.140 1.00 60.34 188 THR A CA 1
ATOM 1426 C C . THR A 1 188 ? 2.000 14.532 -10.133 1.00 60.34 188 THR A C 1
ATOM 1428 O O . THR A 1 188 ? 2.879 15.308 -10.505 1.00 60.34 188 THR A O 1
ATOM 1431 N N . LYS A 1 189 ? 1.811 14.312 -8.826 1.00 57.78 189 LYS A N 1
ATOM 1432 C CA . LYS A 1 189 ? 2.608 14.974 -7.779 1.00 57.78 189 LYS A CA 1
ATOM 1433 C C . LYS A 1 189 ? 3.971 14.315 -7.565 1.00 57.78 189 LYS A C 1
ATOM 1435 O O . LYS A 1 189 ? 4.925 15.025 -7.258 1.00 57.78 189 LYS A O 1
ATOM 1440 N N . ILE A 1 190 ? 4.059 12.993 -7.699 1.00 57.38 190 ILE A N 1
ATOM 1441 C CA . ILE A 1 190 ? 5.289 12.230 -7.469 1.00 57.38 190 ILE A CA 1
ATOM 1442 C C . ILE A 1 190 ? 6.282 12.449 -8.613 1.00 57.38 190 ILE A C 1
ATOM 1444 O O . ILE A 1 190 ? 7.451 12.685 -8.321 1.00 57.38 190 ILE A O 1
ATOM 1448 N N . GLY A 1 191 ? 5.840 12.470 -9.878 1.00 49.41 191 GLY A N 1
ATOM 1449 C CA . GLY A 1 191 ? 6.741 12.672 -11.027 1.00 49.41 191 GLY A CA 1
ATOM 1450 C C . GLY A 1 191 ? 7.569 13.965 -10.972 1.00 49.41 191 GLY A C 1
ATOM 1451 O O . GLY A 1 191 ? 8.745 13.955 -11.325 1.00 49.41 191 GLY A O 1
ATOM 1452 N N . ARG A 1 192 ? 7.031 15.037 -10.371 1.00 45.25 192 ARG A N 1
ATOM 1453 C CA . ARG A 1 192 ? 7.746 16.317 -10.191 1.00 45.25 192 ARG A CA 1
ATOM 1454 C C . ARG A 1 192 ? 8.948 16.277 -9.241 1.00 45.25 192 ARG A C 1
ATOM 1456 O O . ARG A 1 192 ? 9.786 17.168 -9.316 1.00 45.25 192 ARG A O 1
ATOM 1463 N N . ASN A 1 193 ? 9.036 15.299 -8.339 1.00 46.78 193 ASN A N 1
ATOM 1464 C CA . ASN A 1 193 ? 10.055 15.269 -7.279 1.00 46.78 193 ASN A CA 1
ATOM 1465 C C . ASN A 1 193 ? 11.231 14.314 -7.555 1.00 46.78 193 ASN A C 1
ATOM 1467 O O . ASN A 1 193 ? 12.084 14.167 -6.685 1.00 46.78 193 ASN A O 1
ATOM 1471 N N . TRP A 1 194 ? 11.292 13.668 -8.725 1.00 48.31 194 TRP A N 1
ATOM 1472 C CA . TRP A 1 194 ? 12.377 12.732 -9.068 1.00 48.31 194 TRP A CA 1
ATOM 1473 C C . TRP A 1 194 ? 13.438 13.305 -10.025 1.00 48.31 194 TRP A C 1
ATOM 1475 O O . TRP A 1 194 ? 14.445 12.647 -10.267 1.00 48.31 194 TRP A O 1
ATOM 1485 N N . TYR A 1 195 ? 13.261 14.540 -10.510 1.00 34.94 195 TYR A N 1
ATOM 1486 C CA . TYR A 1 195 ? 14.254 15.283 -11.306 1.00 34.94 195 TYR A CA 1
ATOM 1487 C C . TYR A 1 195 ? 14.878 16.468 -10.539 1.00 34.94 195 TYR A C 1
ATOM 1489 O O . TYR A 1 195 ? 15.162 17.511 -11.128 1.00 34.94 195 TYR A O 1
ATOM 1497 N N . GLY A 1 196 ? 15.077 16.326 -9.224 1.00 31.92 196 GLY A N 1
ATOM 1498 C CA . GLY A 1 196 ? 15.716 17.333 -8.367 1.00 31.92 196 GLY A CA 1
ATOM 1499 C C . GLY A 1 196 ? 16.786 16.734 -7.476 1.00 31.92 196 GLY A C 1
ATOM 1500 O O . GLY A 1 196 ? 16.484 15.699 -6.844 1.00 31.92 196 GLY A O 1
#

Secondary structure (DSSP, 8-state):
---HHHHHHTT-------------------S-------PPPHHHHHHHHHHHHHT-S--SHHHHHHHHHHHHHH---HHHHHHHHHHHHHHHHHT----HHHHHHHHHHHHHSTTHHHHHHH-GGGHHHHHHHHHHHHHHHH-HHHHHHTTEETTEEPTTSHHHHHHHHHTT-S---HHHHHHHHHHHHHHTTS--

Organism: NCBI:txid1314670

Sequence (196 aa):
MTTFSDFLSCCCIRSDQSSRLSEKHLSINPGHYATYQDHPSKAELADQIVAKLLAADKNDAILKADLQSTIHTYGWYDGLAAAVLAALENAIKLGEEMGPAMKSAYEKAVAGVNMVEEWAAEHPEMVAVLVTIIALGVLAIMTPWLMAWLGFAEEGIVEGSWAAGWQATYRGFVPKGSLFSYLQSLGTKIGRNWYG

Foldseek 3Di:
DCDVLNLLVVPDDDDDDDDDDDDDDDDDDDDDPPPPPPQDDLLRLLLVLLVLQQADQALDPVSVVVNVVSCVVRHDALVSLVSNLVNLLVCVSVVPHGHPHLVVQLVVQVVQQPPLPVCCVVCVVCVSVSSSSSSLSSCCRRPVVSLVRQQLAQVGRHPPGVVNVVCVVCVPPDRPGRSVVVSNVSNNVNNVPPVD